Protein AF-A0A5A7ND64-F1 (afdb_monomer_lite)

Organism: NCBI:txid1236968

pLDDT: mean 71.86, std 17.51, range [33.69, 97.0]

Radius of gyration: 48.54 Å; chains: 1; bounding box: 117×78×154 Å

Sequence (291 aa):
MGHGEPPGAGAAKVDAETLALRAKPRPVTRINRRVLILLSGTGLLLIFGATIFALDPPRLFDRNETGRELIRTDNTPTPEGLEGLPRNYGDLPKPVELGPPLPGDLGGAILDKERELGVGPSSDLPFRPNPEDDAARAERIRQARLASQGRESGVFFQLSTRTKGATNTPATIGNAVPAPGPAERNPFDGLRTAEADQGLGLDLANDQNLQGRKLDFLKQGVEENIYNPHALQDPASLYQVMAGTIIPASLVTGVNSDLPGRVIAQVTENVYDTVSGRFLLIPQRARHRNL

Foldseek 3Di:
DDDDDDDDDDDDDDDPVVVPPDDDDDDDDDDDPVVVCVVVVVVVVVVVVVVVCVVCPPCPPPPVPPDPPPDDPPDDPDPPCVVVDDPDPVPDPPPDDDDDDDVVDCVVVVVVVCVVLVNDPDPPDPPDPPVVVVVVSVVSVVVVVVVVCVVVPDDDDDDDDDDDDDDDDDDDDDDDDDDYDDDDDPPVVVPVVVPPDDPDPDPVVPCVPVVVVVVVVVVVDDDPDPDDPDDDDDDPDQFDDDPPDDQAWAWPDDDDPVDDDDTWIFGQAFDGRPVPSPHGNDHGRDTPDDD

Secondary structure (DSSP, 8-state):
----PPPP-PPP---GGGG---PPPPP-----HHHHHHHHHHHHHHHHHHHHHHHS--GGG--TTS-------S-----TTSTTS-SSGGGSPSS--PPPPPTT--HHHHHHHHHHTT-PPPSS-TT---HHHHHHHHHHHHHHHHHHHHHHS---------------------------------TTTTSTTSTTS------TTT-TT-HHHHHHHHHS------S--PPPPPPSSSS---TT----EEESS---SSS-----EEE-S-EE-TTTS-SEEE-TT-B----

Structure (mmCIF, N/CA/C/O backbone):
data_AF-A0A5A7ND64-F1
#
_entry.id   AF-A0A5A7ND64-F1
#
loop_
_atom_site.group_PDB
_atom_site.id
_atom_site.type_symbol
_atom_site.label_atom_id
_atom_site.label_alt_id
_atom_site.label_comp_id
_atom_site.label_asym_id
_atom_site.label_entity_id
_atom_site.label_seq_id
_atom_site.pdbx_PDB_ins_code
_atom_site.Cartn_x
_atom_site.Cartn_y
_atom_site.Cartn_z
_atom_site.occupancy
_atom_site.B_iso_or_equiv
_atom_site.auth_seq_id
_atom_site.auth_comp_id
_atom_site.auth_asym_id
_atom_site.auth_atom_id
_atom_site.pdbx_PDB_model_num
ATOM 1 N N . MET A 1 1 ? -49.163 4.951 116.189 1.00 39.72 1 MET A N 1
ATOM 2 C CA . MET A 1 1 ? -49.345 3.589 115.637 1.00 39.72 1 MET A CA 1
ATOM 3 C C . MET A 1 1 ? -49.492 3.785 114.136 1.00 39.72 1 MET A C 1
ATOM 5 O O . MET A 1 1 ? -50.468 4.397 113.753 1.00 39.72 1 MET A O 1
ATOM 9 N N . GLY A 1 2 ? -48.531 3.550 113.251 1.00 49.66 2 GLY A N 1
ATOM 10 C CA . GLY A 1 2 ? -47.538 2.483 113.130 1.00 49.66 2 GLY A CA 1
ATOM 11 C C . GLY A 1 2 ? -47.707 1.913 111.710 1.00 49.66 2 GLY A C 1
ATOM 12 O O . GLY A 1 2 ? -48.846 1.760 111.284 1.00 49.66 2 GLY A O 1
ATOM 13 N N . HIS A 1 3 ? -46.596 1.591 111.034 1.00 41.94 3 HIS A N 1
ATOM 14 C CA . HIS A 1 3 ? -46.481 0.975 109.691 1.00 41.94 3 HIS A CA 1
ATOM 15 C C . HIS A 1 3 ? -46.569 1.949 108.498 1.00 41.94 3 HIS A C 1
ATOM 17 O O . HIS A 1 3 ? -47.405 2.837 108.476 1.00 41.94 3 HIS A O 1
ATOM 23 N N . GLY A 1 4 ? -45.742 1.851 107.460 1.00 41.19 4 GLY A N 1
ATOM 24 C CA . GLY A 1 4 ? -44.719 0.865 107.128 1.00 41.19 4 GLY A CA 1
ATOM 25 C C . GLY A 1 4 ? -44.148 1.193 105.744 1.00 41.19 4 GLY A C 1
ATOM 26 O O . GLY A 1 4 ? -44.851 1.694 104.872 1.00 41.19 4 GLY A O 1
ATOM 27 N N . GLU A 1 5 ? -42.856 0.950 105.594 1.00 58.53 5 GLU A N 1
ATOM 28 C CA . GLU A 1 5 ? -42.055 1.061 104.375 1.00 58.53 5 GLU A CA 1
ATOM 29 C C . GLU A 1 5 ? -42.612 0.181 103.235 1.00 58.53 5 GLU A C 1
ATOM 31 O O . GLU A 1 5 ? -42.973 -0.971 103.498 1.00 58.53 5 GLU A O 1
ATOM 36 N N . PRO A 1 6 ? -42.695 0.659 101.977 1.00 62.28 6 PRO A N 1
ATOM 37 C CA . PRO A 1 6 ? -43.020 -0.210 100.853 1.00 62.28 6 PRO A CA 1
ATOM 38 C C . PRO A 1 6 ? -41.773 -0.975 100.351 1.00 62.28 6 PRO A C 1
ATOM 40 O O . PRO A 1 6 ? -40.701 -0.382 100.212 1.00 62.28 6 PRO A O 1
ATOM 43 N N . PRO A 1 7 ? -41.900 -2.282 100.049 1.00 52.19 7 PRO A N 1
ATOM 44 C CA . PRO A 1 7 ? -40.803 -3.140 99.612 1.00 52.19 7 PRO A CA 1
ATOM 45 C C . PRO A 1 7 ? -40.428 -2.949 98.133 1.00 52.19 7 PRO A C 1
ATOM 47 O O . PRO A 1 7 ? -41.184 -2.408 97.328 1.00 52.19 7 PRO A O 1
ATOM 50 N N . GLY A 1 8 ? -39.224 -3.425 97.806 1.00 50.19 8 GLY A N 1
ATOM 51 C CA . GLY A 1 8 ? -38.507 -3.202 96.555 1.00 50.19 8 GLY A CA 1
ATOM 52 C C . GLY A 1 8 ? -39.261 -3.545 95.269 1.00 50.19 8 GLY A C 1
ATOM 53 O O . GLY A 1 8 ? -39.929 -4.571 95.144 1.00 50.19 8 GLY A O 1
ATOM 54 N N . ALA A 1 9 ? -39.069 -2.677 94.277 1.00 45.94 9 ALA A N 1
ATOM 55 C CA . ALA A 1 9 ? -39.491 -2.883 92.904 1.00 45.94 9 ALA A CA 1
ATOM 56 C C . ALA A 1 9 ? -38.702 -4.045 92.277 1.00 45.94 9 ALA A C 1
ATOM 58 O O . ALA A 1 9 ? -37.507 -3.937 91.999 1.00 45.94 9 ALA A O 1
ATOM 59 N N . GLY A 1 10 ? -39.389 -5.167 92.055 1.00 44.97 10 GLY A N 1
ATOM 60 C CA . GLY A 1 10 ? -38.916 -6.242 91.195 1.00 44.97 10 GLY A CA 1
ATOM 61 C C . GLY A 1 10 ? -38.771 -5.742 89.757 1.00 44.97 10 GLY A C 1
ATOM 62 O O . GLY A 1 10 ? -39.667 -5.096 89.217 1.00 44.97 10 GLY A O 1
ATOM 63 N N . ALA A 1 11 ? -37.623 -6.034 89.152 1.00 50.34 11 ALA A N 1
ATOM 64 C CA . ALA A 1 11 ? -37.323 -5.738 87.761 1.00 50.34 11 ALA A CA 1
ATOM 65 C C . ALA A 1 11 ? -38.404 -6.303 86.821 1.00 50.34 11 ALA A C 1
ATOM 67 O O . ALA A 1 11 ? -38.761 -7.481 86.896 1.00 50.34 11 ALA A O 1
ATOM 68 N N . ALA A 1 12 ? -38.898 -5.460 85.914 1.00 53.44 12 ALA A N 1
ATOM 69 C CA . ALA A 1 12 ? -39.780 -5.866 84.831 1.00 53.44 12 ALA A CA 1
ATOM 70 C C . ALA A 1 12 ? -39.070 -6.894 83.933 1.00 53.44 12 ALA A C 1
ATOM 72 O O . ALA A 1 12 ? -37.961 -6.668 83.446 1.00 53.44 12 ALA A O 1
ATOM 73 N N . LYS A 1 13 ? -39.719 -8.043 83.732 1.00 55.25 13 LYS A N 1
ATOM 74 C CA . LYS A 1 13 ? -39.267 -9.121 82.851 1.00 55.25 13 LYS A CA 1
ATOM 75 C C . LYS A 1 13 ? -39.475 -8.666 81.404 1.00 55.25 13 LYS A C 1
ATOM 77 O O . LYS A 1 13 ? -40.608 -8.473 80.986 1.00 55.25 13 LYS A O 1
ATOM 82 N N . VAL A 1 14 ? -38.383 -8.451 80.677 1.00 60.41 14 VAL A N 1
ATOM 83 C CA . VAL A 1 14 ? -38.406 -8.073 79.257 1.00 60.41 14 VAL A CA 1
ATOM 84 C C . VAL A 1 14 ? -38.644 -9.327 78.411 1.00 60.41 14 VAL A C 1
ATOM 86 O O . VAL A 1 14 ? -37.993 -10.352 78.629 1.00 60.41 14 VAL A O 1
ATOM 89 N N . ASP A 1 15 ? -39.590 -9.252 77.473 1.00 52.31 15 ASP A N 1
ATOM 90 C CA . ASP A 1 15 ? -40.014 -10.365 76.623 1.00 52.31 15 ASP A CA 1
ATOM 91 C C . ASP A 1 15 ? -38.896 -10.875 75.699 1.00 52.31 15 ASP A C 1
ATOM 93 O O . ASP A 1 15 ? -38.152 -10.112 75.069 1.00 52.31 15 ASP A O 1
ATOM 97 N N . ALA A 1 16 ? -38.815 -12.205 75.599 1.00 57.88 16 ALA A N 1
ATOM 98 C CA . ALA A 1 16 ? -37.750 -12.967 74.942 1.00 57.88 16 ALA A CA 1
ATOM 99 C C . ALA A 1 16 ? -37.611 -12.727 73.423 1.00 57.88 16 ALA A C 1
ATOM 101 O O . ALA A 1 16 ? -36.661 -13.213 72.810 1.00 57.88 16 ALA A O 1
ATOM 102 N N . GLU A 1 17 ? -38.511 -11.959 72.807 1.00 57.84 17 GLU A N 1
ATOM 103 C CA . GLU A 1 17 ? -38.458 -11.631 71.378 1.00 57.84 17 GLU A CA 1
ATOM 104 C C . GLU A 1 17 ? -37.461 -10.506 71.053 1.00 57.84 17 GLU A C 1
ATOM 106 O O . GLU A 1 17 ? -36.979 -10.413 69.925 1.00 57.84 17 GLU A O 1
ATOM 111 N N . THR A 1 18 ? -37.052 -9.713 72.051 1.00 57.66 18 THR A N 1
ATOM 112 C CA . THR A 1 18 ? -36.004 -8.680 71.893 1.00 57.66 18 THR A CA 1
ATOM 113 C C . THR A 1 18 ? -34.573 -9.238 71.964 1.00 57.66 18 THR A C 1
ATOM 115 O O . THR A 1 18 ? -33.621 -8.548 71.606 1.00 57.66 18 THR A O 1
ATOM 118 N N . LEU A 1 19 ? -34.410 -10.510 72.357 1.00 52.09 19 LEU A N 1
ATOM 119 C CA . LEU A 1 19 ? -33.121 -11.212 72.486 1.00 52.09 19 LEU A CA 1
ATOM 120 C C . LEU A 1 19 ? -32.836 -12.195 71.332 1.00 52.09 19 LEU A C 1
ATOM 122 O O . LEU A 1 19 ? -31.842 -12.925 71.359 1.00 52.09 19 LEU A O 1
ATOM 126 N N . ALA A 1 20 ? -33.671 -12.218 70.290 1.00 54.72 20 ALA A N 1
ATOM 127 C CA . ALA A 1 20 ? -33.497 -13.094 69.134 1.00 54.72 20 ALA A CA 1
ATOM 128 C C . ALA A 1 20 ? -32.447 -12.558 68.134 1.00 54.72 20 ALA A C 1
ATOM 130 O O . ALA A 1 20 ? -32.754 -12.201 66.999 1.00 54.72 20 ALA A O 1
ATOM 131 N N . LEU A 1 21 ? -31.167 -12.574 68.517 1.00 54.12 21 LEU A N 1
ATOM 132 C CA . LEU A 1 21 ? -30.033 -12.502 67.584 1.00 54.12 21 LEU A CA 1
ATOM 133 C C . LEU A 1 21 ? -29.876 -13.850 66.852 1.00 54.12 21 LEU A C 1
ATOM 135 O O . LEU A 1 21 ? -28.952 -14.622 67.104 1.00 54.12 21 LEU A O 1
ATOM 139 N N . ARG A 1 22 ? -30.794 -14.167 65.932 1.00 60.47 22 ARG A N 1
ATOM 140 C CA . ARG A 1 22 ? -30.625 -15.279 64.980 1.00 60.47 22 ARG A CA 1
ATOM 141 C C . ARG A 1 22 ? -30.770 -14.769 63.552 1.00 60.47 22 ARG A C 1
ATOM 143 O O . ARG A 1 22 ? -31.871 -14.563 63.054 1.00 60.47 22 ARG A O 1
ATOM 150 N N . ALA A 1 23 ? -29.635 -14.610 62.873 1.00 62.34 23 ALA A N 1
ATOM 151 C CA . ALA A 1 23 ? -29.602 -14.414 61.431 1.00 62.34 23 ALA A CA 1
ATOM 152 C C . ALA A 1 23 ? -30.174 -15.660 60.733 1.00 62.34 23 ALA A C 1
ATOM 154 O O . ALA A 1 23 ? -29.697 -16.778 60.937 1.00 62.34 23 ALA A O 1
ATOM 155 N N . LYS A 1 24 ? -31.218 -15.473 59.919 1.00 60.69 24 LYS A N 1
ATOM 156 C CA . LYS A 1 24 ? -31.852 -16.548 59.147 1.00 60.69 24 LYS A CA 1
ATOM 157 C C . LYS A 1 24 ? -30.844 -17.073 58.105 1.00 60.69 24 LYS A C 1
ATOM 159 O O . LYS A 1 24 ? -30.363 -16.275 57.299 1.00 60.69 24 LYS A O 1
ATOM 164 N N . PRO A 1 25 ? -30.481 -18.370 58.105 1.00 70.38 25 PRO A N 1
ATOM 165 C CA . PRO A 1 25 ? -29.482 -18.902 57.181 1.00 70.38 25 PRO A CA 1
ATOM 166 C C . PRO A 1 25 ? -29.951 -18.754 55.727 1.00 70.38 25 PRO A C 1
ATOM 168 O O . PRO A 1 25 ? -31.116 -19.011 55.412 1.00 70.38 25 PRO A O 1
ATOM 171 N N . ARG A 1 26 ? -29.044 -18.322 54.838 1.00 67.19 26 ARG A N 1
ATOM 172 C CA . ARG A 1 26 ? -29.330 -18.173 53.402 1.00 67.19 26 ARG A CA 1
ATOM 173 C C . ARG A 1 26 ? -29.695 -19.543 52.816 1.00 67.19 26 ARG A C 1
ATOM 175 O O . ARG A 1 26 ? -28.928 -20.489 53.008 1.00 67.19 26 ARG A O 1
ATOM 182 N N . PRO A 1 27 ? -30.834 -19.683 52.116 1.00 65.69 27 PRO A N 1
ATOM 183 C CA . PRO A 1 27 ? -31.226 -20.966 51.552 1.00 65.69 27 PRO A CA 1
ATOM 184 C C . PRO A 1 27 ? -30.214 -21.392 50.483 1.00 65.69 27 PRO A C 1
ATOM 186 O O . PRO A 1 27 ? -29.958 -20.666 49.525 1.00 65.69 27 PRO A O 1
ATOM 189 N N . VAL A 1 28 ? -29.628 -22.577 50.659 1.00 65.06 28 VAL A N 1
ATOM 190 C CA . VAL A 1 28 ? -28.696 -23.172 49.697 1.00 65.06 28 VAL A CA 1
ATOM 191 C C . VAL A 1 28 ? -29.514 -23.867 48.614 1.00 65.06 28 VAL A C 1
ATOM 193 O O . VAL A 1 28 ? -30.077 -24.942 48.835 1.00 65.06 28 VAL A O 1
ATOM 196 N N . THR A 1 29 ? -29.604 -23.255 47.438 1.00 72.62 29 THR A N 1
ATOM 197 C CA . THR A 1 29 ? -30.265 -23.848 46.276 1.00 72.62 29 THR A CA 1
ATOM 198 C C . THR A 1 29 ? -29.362 -24.915 45.662 1.00 72.62 29 THR A C 1
ATOM 200 O O . THR A 1 29 ? -28.287 -24.645 45.130 1.00 72.62 29 THR A O 1
ATOM 203 N N . ARG A 1 30 ? -29.783 -26.179 45.755 1.00 77.94 30 ARG A N 1
ATOM 204 C CA . ARG A 1 30 ? -29.092 -27.295 45.102 1.00 77.94 30 ARG A CA 1
ATOM 205 C C . ARG A 1 30 ? -29.507 -27.334 43.635 1.00 77.94 30 ARG A C 1
ATOM 207 O O . ARG A 1 30 ? -30.609 -27.768 43.314 1.00 77.94 30 ARG A O 1
ATOM 214 N N . ILE A 1 31 ? -28.634 -26.869 42.746 1.00 80.56 31 ILE A N 1
ATOM 215 C CA . ILE A 1 31 ? -28.871 -26.931 41.300 1.00 80.56 31 ILE A CA 1
ATOM 216 C C . ILE A 1 31 ? -28.693 -28.378 40.831 1.00 80.56 31 ILE A C 1
ATOM 218 O O . ILE A 1 31 ? -27.697 -29.038 41.136 1.00 80.56 31 ILE A O 1
ATOM 222 N N . ASN A 1 32 ? -29.670 -28.884 40.080 1.00 84.94 32 ASN A N 1
ATOM 223 C CA . ASN A 1 32 ? -29.592 -30.209 39.482 1.00 84.94 32 ASN A CA 1
ATOM 224 C C . ASN A 1 32 ? -28.519 -30.206 38.382 1.00 84.94 32 ASN A C 1
ATOM 226 O O . ASN A 1 32 ? -28.628 -29.460 37.410 1.00 84.94 32 ASN A O 1
ATOM 230 N N . ARG A 1 33 ? -27.503 -31.070 38.507 1.00 86.50 33 ARG A N 1
ATOM 231 C CA . ARG A 1 33 ? -26.415 -31.196 37.518 1.00 86.50 33 ARG A CA 1
ATOM 232 C C . ARG A 1 33 ? -26.943 -31.433 36.104 1.00 86.50 33 ARG A C 1
ATOM 234 O O . ARG A 1 33 ? -26.360 -30.933 35.152 1.00 86.50 33 ARG A O 1
ATOM 241 N N . ARG A 1 34 ? -28.082 -32.120 35.967 1.00 90.56 34 ARG A N 1
ATOM 242 C CA . ARG A 1 34 ? -28.734 -32.339 34.669 1.00 90.56 34 ARG A CA 1
ATOM 243 C C . ARG A 1 34 ? -29.214 -31.035 34.037 1.00 90.56 34 ARG A C 1
ATOM 245 O O . ARG A 1 34 ? -29.042 -30.869 32.843 1.00 90.56 34 ARG A O 1
ATOM 252 N N . VAL A 1 35 ? -29.750 -30.103 34.828 1.00 93.12 35 VAL A N 1
ATOM 253 C CA . VAL A 1 35 ? -30.210 -28.788 34.342 1.00 93.12 35 VAL A CA 1
ATOM 254 C C . VAL A 1 35 ? -29.027 -27.935 33.890 1.00 93.12 35 VAL A C 1
ATOM 256 O O . VAL A 1 35 ? -29.108 -27.293 32.850 1.00 93.12 35 VAL A O 1
ATOM 259 N N . LEU A 1 36 ? -27.910 -27.978 34.623 1.00 92.00 36 LEU A N 1
ATOM 260 C CA . LEU A 1 36 ? -26.689 -27.264 34.245 1.00 92.00 36 LEU A CA 1
ATOM 261 C C . LEU A 1 36 ? -26.096 -27.809 32.937 1.00 92.00 36 LEU A C 1
ATOM 263 O O . LEU A 1 36 ? -25.738 -27.031 32.057 1.00 92.00 36 LEU A O 1
ATOM 267 N N . ILE A 1 37 ? -26.050 -29.137 32.788 1.00 94.19 37 ILE A N 1
ATOM 268 C CA . ILE A 1 37 ? -25.587 -29.790 31.555 1.00 94.19 37 ILE A CA 1
ATOM 269 C C . ILE A 1 37 ? -26.512 -29.449 30.383 1.00 94.19 37 ILE A C 1
ATOM 271 O O . ILE A 1 37 ? -26.019 -29.132 29.306 1.00 94.19 37 ILE A O 1
ATOM 275 N N . LEU A 1 38 ? -27.834 -29.466 30.592 1.00 95.56 38 LEU A N 1
ATOM 276 C CA . LEU A 1 38 ? -28.800 -29.144 29.542 1.00 95.56 38 LEU A CA 1
ATOM 277 C C . LEU A 1 38 ? -28.624 -27.692 29.086 1.00 95.56 38 LEU A C 1
ATOM 279 O O . LEU A 1 38 ? -28.395 -27.473 27.907 1.00 95.56 38 LEU A O 1
ATOM 283 N N . LEU A 1 39 ? -28.607 -26.726 30.012 1.00 94.88 39 LEU A N 1
ATOM 284 C CA . LEU A 1 39 ? -28.436 -25.302 29.699 1.00 94.88 39 LEU A CA 1
ATOM 285 C C . LEU A 1 39 ? -27.112 -25.019 28.969 1.00 94.88 39 LEU A C 1
ATOM 287 O O . LEU A 1 39 ? -27.090 -24.294 27.975 1.00 94.88 39 LEU A O 1
ATOM 291 N N . SER A 1 40 ? -26.013 -25.609 29.449 1.00 93.38 40 SER A N 1
ATOM 292 C CA . SER A 1 40 ? -24.702 -25.461 28.814 1.00 93.38 40 SER A CA 1
ATOM 293 C C . SER A 1 40 ? -24.667 -26.102 27.427 1.00 93.38 40 SER A C 1
ATOM 295 O O . SER A 1 40 ? -24.076 -25.527 26.515 1.00 93.38 40 SER A O 1
ATOM 297 N N . GLY A 1 41 ? -25.300 -27.265 27.255 1.00 96.88 41 GLY A N 1
ATOM 298 C CA . GLY A 1 41 ? -25.403 -27.949 25.970 1.00 96.88 41 GLY A CA 1
ATOM 299 C C . GLY A 1 41 ? -26.187 -27.130 24.947 1.00 96.88 41 GLY A C 1
ATOM 300 O O . GLY A 1 41 ? -25.713 -26.947 23.827 1.00 96.88 41 GLY A O 1
ATOM 301 N N . THR A 1 42 ? -27.337 -26.566 25.333 1.00 96.69 42 THR A N 1
ATOM 302 C CA . THR A 1 42 ? -28.125 -25.707 24.435 1.00 96.69 42 THR A CA 1
ATOM 303 C C . THR A 1 42 ? -27.371 -24.432 24.068 1.00 96.69 42 THR A C 1
ATOM 305 O O . THR A 1 42 ? -27.399 -24.022 22.911 1.00 96.69 42 THR A O 1
ATOM 308 N N . GLY A 1 43 ? -26.661 -23.826 25.027 1.00 97.00 43 GLY A N 1
ATOM 309 C CA . GLY A 1 43 ? -25.834 -22.645 24.773 1.00 97.00 43 GLY A CA 1
ATOM 310 C C . GLY A 1 43 ? -24.727 -22.913 23.751 1.00 97.00 43 GLY A C 1
ATOM 311 O O . GLY A 1 43 ? -24.565 -22.141 22.808 1.00 97.00 43 GLY A O 1
ATOM 312 N N . LEU A 1 44 ? -24.017 -24.038 23.884 1.00 96.69 44 LEU A N 1
ATOM 313 C CA . LEU A 1 44 ? -22.986 -24.437 22.920 1.00 96.69 44 LEU A CA 1
ATOM 314 C C . LEU A 1 44 ? -23.573 -24.723 21.533 1.00 96.69 44 LEU A C 1
ATOM 316 O O . LEU A 1 44 ? -22.993 -24.303 20.536 1.00 96.69 44 LEU A O 1
ATOM 320 N N . LEU A 1 45 ? -24.735 -25.376 21.460 1.00 96.31 45 LEU A N 1
ATOM 321 C CA . LEU A 1 45 ? -25.421 -25.648 20.192 1.00 96.31 45 LEU A CA 1
ATOM 322 C C . LEU A 1 45 ? -25.842 -24.367 19.464 1.00 96.31 45 LEU A C 1
ATOM 324 O O . LEU A 1 45 ? -25.690 -24.285 18.247 1.00 96.31 45 LEU A O 1
ATOM 328 N N . LEU A 1 46 ? -26.326 -23.356 20.191 1.00 96.62 46 LEU A N 1
ATOM 329 C CA . LEU A 1 46 ? -26.687 -22.062 19.605 1.00 96.62 46 LEU A CA 1
ATOM 330 C C . LEU A 1 46 ? -25.467 -21.319 19.060 1.00 96.62 46 LEU A C 1
ATOM 332 O O . LEU A 1 46 ? -25.519 -20.809 17.943 1.00 96.62 46 LEU A O 1
ATOM 336 N N . ILE A 1 47 ? -24.370 -21.283 19.820 1.00 95.56 47 ILE A N 1
ATOM 337 C CA . ILE A 1 47 ? -23.123 -20.646 19.373 1.00 95.56 47 ILE A CA 1
ATOM 338 C C . ILE A 1 47 ? -22.583 -21.371 18.137 1.00 95.56 47 ILE A C 1
ATOM 340 O O . ILE A 1 47 ? -22.240 -20.723 17.153 1.00 95.56 47 ILE A O 1
ATOM 344 N N . PHE A 1 48 ? -22.575 -22.705 18.156 1.00 94.25 48 PHE A N 1
ATOM 345 C CA . PHE A 1 48 ? -22.112 -23.513 17.032 1.00 94.25 48 PHE A CA 1
ATOM 346 C C . PHE A 1 48 ? -22.968 -23.302 15.773 1.00 94.25 48 PHE A C 1
ATOM 348 O O . PHE A 1 48 ? -22.439 -23.077 14.682 1.00 94.25 48 PHE A O 1
ATOM 355 N N . GLY A 1 49 ? -24.295 -23.287 15.925 1.00 92.19 49 GLY A N 1
ATOM 356 C CA . GLY A 1 49 ? -25.219 -22.970 14.836 1.00 92.19 49 GLY A CA 1
ATOM 357 C C . GLY A 1 49 ? -24.993 -21.567 14.268 1.00 92.19 49 GLY A C 1
ATOM 358 O O . GLY A 1 49 ? -24.931 -21.404 13.051 1.00 92.19 49 GLY A O 1
ATOM 359 N N . ALA A 1 50 ? -24.787 -20.568 15.131 1.00 91.88 50 ALA A N 1
ATOM 360 C CA . ALA A 1 50 ? -24.482 -19.202 14.710 1.00 91.88 50 ALA A CA 1
ATOM 361 C C . ALA A 1 50 ? -23.140 -19.107 13.967 1.00 91.88 50 ALA A C 1
ATOM 363 O O . ALA A 1 50 ? -23.051 -18.391 12.973 1.00 91.88 50 ALA A O 1
ATOM 364 N N . THR A 1 51 ? -22.114 -19.852 14.393 1.00 92.19 51 THR A N 1
ATOM 365 C CA . THR A 1 51 ? -20.822 -19.883 13.689 1.00 92.19 51 THR A CA 1
ATOM 366 C C . THR A 1 51 ? -20.916 -20.529 12.311 1.00 92.19 51 THR A C 1
ATOM 368 O O . THR A 1 51 ? -20.319 -20.006 11.377 1.00 92.19 51 THR A O 1
ATOM 371 N N . ILE A 1 52 ? -21.696 -21.606 12.150 1.00 87.06 52 ILE A N 1
ATOM 372 C CA . ILE A 1 52 ? -21.941 -22.208 10.828 1.00 87.06 52 ILE A CA 1
ATOM 373 C C . ILE A 1 52 ? -22.704 -21.222 9.936 1.00 87.06 52 ILE A C 1
ATOM 375 O O . ILE A 1 52 ? -22.314 -20.999 8.794 1.00 87.06 52 ILE A O 1
ATOM 379 N N . PHE A 1 53 ? -23.745 -20.583 10.474 1.00 86.50 53 PHE A N 1
ATOM 380 C CA . PHE A 1 53 ? -24.540 -19.596 9.742 1.00 86.50 53 PHE A CA 1
ATOM 381 C C . PHE A 1 53 ? -23.728 -18.355 9.334 1.00 86.50 53 PHE A C 1
ATOM 383 O O . PHE A 1 53 ? -23.999 -17.757 8.299 1.00 86.50 53 PHE A O 1
ATOM 390 N N . ALA A 1 54 ? -22.725 -17.964 10.125 1.00 83.12 54 ALA A N 1
ATOM 391 C CA . ALA A 1 54 ? -21.836 -16.851 9.801 1.00 83.12 54 ALA A CA 1
ATOM 392 C C . ALA A 1 54 ? -20.772 -17.206 8.747 1.00 83.12 54 ALA A C 1
ATOM 394 O O . ALA A 1 54 ? -20.302 -16.309 8.050 1.00 83.12 54 ALA A O 1
ATOM 395 N N . LEU A 1 55 ? -20.374 -18.480 8.644 1.00 85.62 55 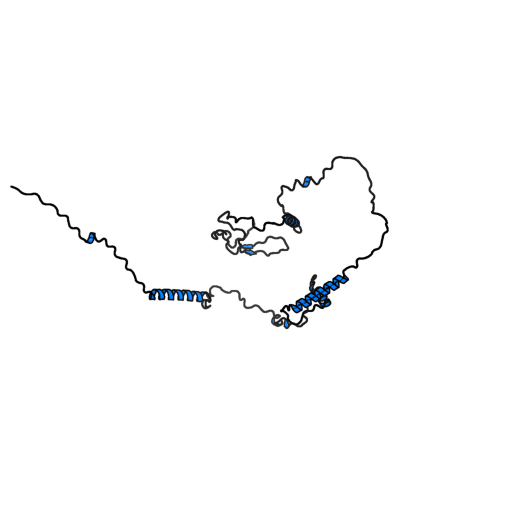LEU A N 1
ATOM 396 C CA . LEU A 1 55 ? -19.340 -18.928 7.704 1.00 85.62 55 LEU A CA 1
ATOM 397 C C . LEU A 1 55 ? -19.874 -19.128 6.282 1.00 85.62 55 LEU A C 1
ATOM 399 O O . LEU A 1 55 ? -19.147 -18.883 5.325 1.00 85.62 55 LEU A O 1
ATOM 403 N N . ASP A 1 56 ? -21.128 -19.559 6.154 1.00 75.38 56 ASP A N 1
ATOM 404 C CA . ASP A 1 56 ? -21.810 -19.721 4.867 1.00 75.38 56 ASP A CA 1
ATOM 405 C C . ASP A 1 56 ? -23.246 -19.181 4.973 1.00 75.38 56 ASP A C 1
ATOM 407 O O . ASP A 1 56 ? -24.206 -19.953 5.091 1.00 75.38 56 ASP A O 1
ATOM 411 N N . PRO A 1 57 ? -23.418 -17.845 5.042 1.00 74.00 57 PRO A N 1
ATOM 412 C CA . PRO A 1 57 ? -24.739 -17.256 5.159 1.00 74.00 57 PRO A CA 1
ATOM 413 C C . PRO A 1 57 ? -25.549 -17.587 3.896 1.00 74.00 57 PRO A C 1
ATOM 415 O O . PRO A 1 57 ? -25.147 -17.213 2.789 1.00 74.00 57 PRO A O 1
ATOM 418 N N . PRO A 1 58 ? -26.706 -18.267 4.019 1.00 66.19 58 PRO A N 1
ATOM 419 C CA . PRO A 1 58 ? -27.550 -18.544 2.872 1.00 66.19 58 PRO A CA 1
ATOM 420 C C . PRO A 1 58 ? -27.991 -17.213 2.261 1.00 66.19 58 PRO A C 1
ATOM 422 O O . PRO A 1 58 ? -28.531 -16.348 2.954 1.00 66.19 58 PRO A O 1
ATOM 425 N N . ARG A 1 59 ? -27.814 -17.078 0.942 1.00 63.44 59 ARG A N 1
ATOM 426 C CA . ARG A 1 59 ? -28.165 -15.899 0.116 1.00 63.44 59 ARG A CA 1
ATOM 427 C C . ARG A 1 59 ? -29.659 -15.519 0.137 1.00 63.44 59 ARG A C 1
ATOM 429 O O . ARG A 1 59 ? -30.114 -14.689 -0.631 1.00 63.44 59 ARG A O 1
ATOM 436 N N . LEU A 1 60 ? -30.449 -16.122 1.023 1.00 59.00 60 LEU A N 1
ATOM 437 C CA . LEU A 1 60 ? -31.869 -15.840 1.226 1.00 59.00 60 LEU A CA 1
ATOM 438 C C . LEU A 1 60 ? -32.113 -14.487 1.914 1.00 59.00 60 LEU A C 1
ATOM 440 O O . LEU A 1 60 ? -33.226 -13.976 1.860 1.00 59.00 60 LEU A O 1
ATOM 444 N N . PHE A 1 61 ? -31.083 -13.895 2.528 1.00 56.50 61 PHE A N 1
ATOM 445 C CA . PHE A 1 61 ? -31.100 -12.517 3.030 1.00 56.50 61 PHE A CA 1
ATOM 446 C C . PHE A 1 61 ? -30.274 -11.582 2.140 1.00 56.50 61 PHE A C 1
ATOM 448 O O . PHE A 1 61 ? -29.548 -10.723 2.641 1.00 56.50 61 PHE A O 1
ATOM 455 N N . ASP A 1 62 ? -30.404 -11.735 0.821 1.00 53.91 62 ASP A N 1
ATOM 456 C CA . ASP A 1 62 ? -30.090 -10.671 -0.128 1.00 53.91 62 ASP A CA 1
ATOM 457 C C . ASP A 1 62 ? -30.984 -9.467 0.200 1.00 53.91 62 ASP A C 1
ATOM 459 O O . ASP A 1 62 ? -32.112 -9.313 -0.270 1.00 53.91 62 ASP A O 1
ATOM 463 N N . ARG A 1 63 ? -30.477 -8.591 1.067 1.00 51.84 63 ARG A N 1
ATOM 464 C CA . ARG A 1 63 ? -31.020 -7.259 1.332 1.00 51.84 63 ARG A CA 1
ATOM 465 C C . ARG A 1 63 ? -30.662 -6.359 0.146 1.00 51.84 63 ARG A C 1
ATOM 467 O O . ARG A 1 63 ? -30.048 -5.310 0.308 1.00 51.84 63 ARG A O 1
ATOM 474 N N . ASN A 1 64 ? -31.051 -6.793 -1.049 1.00 50.25 64 ASN A N 1
ATOM 475 C CA . ASN A 1 64 ? -30.680 -6.207 -2.334 1.00 50.25 64 ASN A CA 1
ATOM 476 C C . ASN A 1 64 ? -31.794 -5.287 -2.859 1.00 50.25 64 ASN A C 1
ATOM 478 O O . ASN A 1 64 ? -32.023 -5.194 -4.058 1.00 50.25 64 ASN A O 1
ATOM 482 N N . GLU A 1 65 ? -32.487 -4.574 -1.963 1.00 53.69 65 GLU A N 1
ATOM 483 C CA . GLU A 1 65 ? -33.487 -3.557 -2.332 1.00 53.69 65 GLU A CA 1
ATOM 484 C C . GLU A 1 65 ? -33.081 -2.116 -1.967 1.00 53.69 65 GLU A C 1
ATOM 486 O O . GLU A 1 65 ? -33.861 -1.184 -2.151 1.00 53.69 65 GLU A O 1
ATOM 491 N N . THR A 1 66 ? -31.847 -1.869 -1.511 1.00 50.75 66 THR A N 1
ATOM 492 C CA . THR A 1 66 ? -31.370 -0.497 -1.222 1.00 50.75 66 THR A CA 1
ATOM 493 C C . THR A 1 66 ? -30.101 -0.121 -1.978 1.00 50.75 66 THR A C 1
ATOM 495 O O . THR A 1 66 ? -29.192 0.491 -1.422 1.00 50.75 66 THR A O 1
ATOM 498 N N . GLY A 1 67 ? -30.043 -0.454 -3.263 1.00 54.16 67 GLY A N 1
ATOM 499 C CA . GLY A 1 67 ? -28.974 -0.007 -4.148 1.00 54.16 67 GLY A CA 1
ATOM 500 C C . GLY A 1 67 ? -29.354 -0.260 -5.592 1.00 54.16 67 GLY A C 1
ATOM 501 O O . GLY A 1 67 ? -29.140 -1.344 -6.108 1.00 54.16 67 GLY A O 1
ATOM 502 N N . ARG A 1 68 ? -29.962 0.735 -6.239 1.00 48.03 68 ARG A N 1
ATOM 503 C CA . ARG A 1 68 ? -30.224 0.705 -7.677 1.00 48.03 68 ARG A CA 1
ATOM 504 C C . ARG A 1 68 ? -28.894 0.493 -8.406 1.00 48.03 68 ARG A C 1
ATOM 506 O O . ARG A 1 68 ? -28.095 1.426 -8.479 1.00 48.03 68 ARG A O 1
ATOM 513 N N . GLU A 1 69 ? -28.674 -0.693 -8.961 1.00 52.84 69 GLU A N 1
ATOM 514 C CA . GLU A 1 69 ? -27.653 -0.923 -9.982 1.00 52.84 69 GLU A CA 1
ATOM 515 C C . GLU A 1 69 ? -28.074 -0.160 -11.245 1.00 52.84 69 GLU A C 1
ATOM 517 O O . GLU A 1 69 ? -28.743 -0.661 -12.143 1.00 52.84 69 GLU A O 1
ATOM 522 N N . LEU A 1 70 ? -27.739 1.132 -11.267 1.00 62.38 70 LEU A N 1
ATOM 523 C CA . LEU A 1 70 ? -27.976 2.055 -12.381 1.00 62.38 70 LEU A CA 1
ATOM 524 C C . LEU A 1 70 ? -26.987 1.841 -13.535 1.00 62.38 70 LEU A C 1
ATOM 526 O O . LEU A 1 70 ? -27.000 2.603 -14.499 1.00 62.38 70 LEU A O 1
ATOM 530 N N . ILE A 1 71 ? -26.131 0.823 -13.451 1.00 52.88 71 ILE A N 1
ATOM 531 C CA . ILE A 1 71 ? -25.168 0.487 -14.492 1.00 52.88 71 ILE A CA 1
ATOM 532 C C . ILE A 1 71 ? -25.344 -0.990 -14.826 1.00 52.88 71 ILE A C 1
ATOM 534 O O . ILE A 1 71 ? -24.916 -1.879 -14.098 1.00 52.88 71 ILE A O 1
ATOM 538 N N . ARG A 1 72 ? -26.005 -1.226 -15.960 1.00 53.28 72 ARG A N 1
ATOM 539 C CA . ARG A 1 72 ? -26.061 -2.522 -16.632 1.00 53.28 72 ARG A CA 1
ATOM 540 C C . ARG A 1 72 ? -24.657 -2.832 -17.156 1.00 53.28 72 ARG A C 1
ATOM 542 O O . ARG A 1 72 ? -24.258 -2.270 -18.172 1.00 53.28 72 ARG A O 1
ATOM 549 N N . THR A 1 73 ? -23.925 -3.700 -16.464 1.00 63.94 73 THR A N 1
ATOM 550 C CA . THR A 1 73 ? -22.568 -4.132 -16.865 1.00 63.94 73 THR A CA 1
ATOM 551 C C . THR A 1 73 ? -22.598 -5.365 -17.785 1.00 63.94 73 THR A C 1
ATOM 553 O O . THR A 1 73 ? -21.582 -5.738 -18.358 1.00 63.94 73 THR A O 1
ATOM 556 N N . ASP A 1 74 ? -23.775 -5.956 -18.020 1.00 61.62 74 ASP A N 1
ATOM 557 C CA . ASP A 1 74 ? -23.909 -7.246 -18.720 1.00 61.62 74 ASP A CA 1
ATOM 558 C C . ASP A 1 74 ? -24.002 -7.154 -20.251 1.00 61.62 74 ASP A C 1
ATOM 560 O O . ASP A 1 74 ? -24.351 -8.131 -20.908 1.00 61.62 74 ASP A O 1
ATOM 564 N N . ASN A 1 75 ? -23.720 -5.994 -20.849 1.00 60.41 75 ASN A N 1
ATOM 565 C CA . ASN A 1 75 ? -23.756 -5.848 -22.304 1.00 60.41 75 ASN A CA 1
ATOM 566 C C . ASN A 1 75 ? -22.436 -5.292 -22.832 1.00 60.41 75 ASN A C 1
ATOM 568 O O . ASN A 1 75 ? -22.367 -4.163 -23.316 1.00 60.41 75 ASN A O 1
ATOM 572 N N . THR A 1 76 ? -21.380 -6.092 -22.716 1.00 63.28 76 THR A N 1
ATOM 573 C CA . THR A 1 76 ? -20.135 -5.845 -23.444 1.00 63.28 76 THR A CA 1
ATOM 574 C C . THR A 1 76 ? -20.295 -6.461 -24.835 1.00 63.28 76 THR A C 1
ATOM 576 O O . THR A 1 76 ? -20.329 -7.689 -24.924 1.00 63.28 76 THR A O 1
ATOM 579 N N . PRO A 1 77 ? -20.426 -5.674 -25.921 1.00 64.88 77 PRO A N 1
ATOM 580 C CA . PRO A 1 77 ? -20.365 -6.226 -27.268 1.00 64.88 77 PRO A CA 1
ATOM 581 C C . PRO A 1 77 ? -18.992 -6.877 -27.434 1.00 64.88 77 PRO A C 1
ATOM 583 O O . PRO A 1 77 ? -17.965 -6.196 -27.438 1.00 64.88 77 PRO A O 1
ATOM 586 N N . THR A 1 78 ? -18.961 -8.205 -27.493 1.00 63.09 78 THR A N 1
ATOM 587 C CA . THR A 1 78 ? -17.742 -8.941 -27.810 1.00 63.09 78 THR A CA 1
ATOM 588 C C . THR A 1 78 ? -17.324 -8.559 -29.231 1.00 63.09 78 THR A C 1
ATOM 590 O O . THR A 1 78 ? -18.140 -8.699 -30.143 1.00 63.09 78 THR A O 1
ATOM 593 N N . PRO A 1 79 ? -16.099 -8.046 -29.440 1.00 64.31 79 PRO A N 1
ATOM 594 C CA . PRO A 1 79 ? -15.600 -7.711 -30.769 1.00 64.31 79 PRO A CA 1
ATOM 595 C C . PRO A 1 79 ? -15.718 -8.913 -31.711 1.00 64.31 79 PRO A C 1
ATOM 597 O O . PRO A 1 79 ? -15.301 -10.012 -31.347 1.00 64.31 79 PRO A O 1
ATOM 600 N N . GLU A 1 80 ? -16.219 -8.700 -32.928 1.00 71.19 80 GLU A N 1
ATOM 601 C CA . GLU A 1 80 ? -16.453 -9.737 -33.955 1.00 71.19 80 GLU A CA 1
ATOM 602 C C . GLU A 1 80 ? -15.193 -10.572 -34.273 1.00 71.19 80 GLU A C 1
ATOM 604 O O . GLU A 1 80 ? -15.281 -11.704 -34.739 1.00 71.19 80 GLU A O 1
ATOM 609 N N . GLY A 1 81 ? -14.001 -10.050 -33.961 1.00 70.38 81 GLY A N 1
ATOM 610 C CA . GLY A 1 81 ? -12.728 -10.748 -34.136 1.00 70.38 81 GLY A CA 1
ATOM 611 C C . GLY A 1 81 ? -12.423 -11.843 -33.105 1.00 70.38 81 GLY A C 1
ATOM 612 O O . GLY A 1 81 ? -11.586 -12.692 -33.389 1.00 70.38 81 GLY A O 1
ATOM 613 N N . LEU A 1 82 ? -13.073 -11.869 -31.934 1.00 67.25 82 LEU A N 1
ATOM 614 C CA . LEU A 1 82 ? -12.781 -12.865 -30.886 1.00 67.25 82 LEU A CA 1
ATOM 615 C C . LEU A 1 82 ? -13.294 -14.270 -31.221 1.00 67.25 82 LEU A C 1
ATOM 617 O O . LEU A 1 82 ? -12.696 -15.249 -30.780 1.00 67.25 82 LEU A O 1
ATOM 621 N N . GLU A 1 83 ? -14.361 -14.386 -32.013 1.00 73.56 83 GLU A N 1
ATOM 622 C CA . GLU A 1 83 ? -14.889 -15.688 -32.447 1.00 73.56 83 GLU A CA 1
ATOM 623 C C . GLU A 1 83 ? -13.993 -16.367 -33.493 1.00 73.56 83 GLU A C 1
ATOM 625 O O . GLU A 1 83 ? -13.983 -17.593 -33.597 1.00 73.56 83 GLU A O 1
ATOM 630 N N . GLY A 1 84 ? -13.219 -15.577 -34.245 1.00 75.75 84 GLY A N 1
ATOM 631 C CA . GLY A 1 84 ? -12.294 -16.066 -35.267 1.00 75.75 84 GLY A CA 1
ATOM 632 C C . GLY A 1 84 ? -10.919 -16.474 -34.735 1.00 75.75 84 GLY A C 1
ATOM 633 O O . GLY A 1 84 ? -10.111 -17.002 -35.500 1.00 75.75 84 GLY A O 1
ATOM 634 N N . LEU A 1 85 ? -10.626 -16.229 -33.452 1.00 81.56 85 LEU A N 1
ATOM 635 C CA . LEU A 1 85 ? -9.340 -16.594 -32.869 1.00 81.56 85 LEU A CA 1
ATOM 636 C C . LEU A 1 85 ? -9.322 -18.072 -32.441 1.00 81.56 85 LEU A C 1
ATOM 638 O O . LEU A 1 85 ? -10.299 -18.579 -31.881 1.00 81.56 85 LEU A O 1
ATOM 642 N N . PRO A 1 86 ? -8.198 -18.778 -32.655 1.00 81.88 86 PRO A N 1
ATOM 643 C CA . PRO A 1 86 ? -8.025 -20.122 -32.134 1.00 81.88 86 PRO A CA 1
ATOM 644 C C . PRO A 1 86 ? -8.155 -20.128 -30.609 1.00 81.88 86 PRO A C 1
ATOM 646 O O . PRO A 1 86 ? -7.580 -19.292 -29.912 1.00 81.88 86 PRO A O 1
ATOM 649 N N . ARG A 1 87 ? -8.898 -21.107 -30.083 1.00 80.81 87 ARG A N 1
ATOM 650 C CA . ARG A 1 87 ? -9.136 -21.249 -28.636 1.00 80.81 87 ARG A CA 1
ATOM 651 C C . ARG A 1 87 ? -7.853 -21.548 -27.863 1.00 80.81 87 ARG A C 1
ATOM 653 O O . ARG A 1 87 ? -7.770 -21.243 -26.677 1.00 80.81 87 ARG A O 1
ATOM 660 N N . ASN A 1 88 ? -6.863 -22.128 -28.540 1.00 83.19 88 ASN A N 1
ATOM 661 C CA . ASN A 1 88 ? -5.608 -22.556 -27.950 1.00 83.19 88 ASN A CA 1
ATOM 662 C C . ASN A 1 88 ? -4.431 -22.097 -28.821 1.00 83.19 88 ASN A C 1
ATOM 664 O O . ASN A 1 88 ? -4.500 -22.140 -30.048 1.00 83.19 88 ASN A O 1
ATOM 668 N N . TYR A 1 89 ? -3.296 -21.768 -28.197 1.00 71.12 89 TYR A N 1
ATOM 669 C CA . TYR A 1 89 ? -2.054 -21.410 -28.903 1.00 71.12 89 TYR A CA 1
ATOM 670 C C . TYR A 1 89 ? -1.546 -22.502 -29.865 1.00 71.12 89 TYR A C 1
ATOM 672 O O . TYR A 1 89 ? -0.784 -22.212 -30.783 1.00 71.12 89 TYR A O 1
ATOM 680 N N . GLY A 1 90 ? -1.955 -23.760 -29.666 1.00 76.44 90 GLY A N 1
ATOM 681 C CA . GLY A 1 90 ? -1.605 -24.882 -30.541 1.00 76.44 90 GLY A CA 1
ATOM 682 C C . GLY A 1 90 ? -2.333 -24.888 -31.887 1.00 76.44 90 GLY A C 1
ATOM 683 O O . GLY A 1 90 ? -1.827 -25.499 -32.826 1.00 76.44 90 GLY A O 1
ATOM 684 N N . ASP A 1 91 ? -3.462 -24.184 -31.984 1.00 77.19 91 ASP A N 1
ATOM 685 C CA . ASP A 1 91 ? -4.311 -24.137 -33.180 1.00 77.19 91 ASP A CA 1
ATOM 686 C C . ASP A 1 91 ? -3.931 -22.967 -34.112 1.00 77.19 91 ASP A C 1
ATOM 688 O O . ASP A 1 91 ? -4.585 -22.727 -35.127 1.00 77.19 91 ASP A O 1
ATOM 692 N N . LEU A 1 92 ? -2.865 -22.226 -33.778 1.00 77.69 92 LEU A N 1
ATOM 693 C CA . LEU A 1 92 ? -2.295 -21.197 -34.643 1.00 77.69 92 LEU A CA 1
ATOM 694 C C . LEU A 1 92 ? -1.618 -21.847 -35.864 1.00 77.69 92 LEU A C 1
ATOM 696 O O . LEU A 1 92 ? -0.862 -22.814 -35.701 1.00 77.69 92 LEU A O 1
ATOM 700 N N . PRO A 1 93 ? -1.816 -21.309 -37.082 1.00 75.44 93 PRO A N 1
ATOM 701 C CA . PRO A 1 93 ? -1.069 -21.756 -38.248 1.00 75.44 93 PRO A CA 1
ATOM 702 C C . PRO A 1 93 ? 0.426 -21.517 -38.002 1.00 75.44 93 PRO A C 1
ATOM 704 O O . PRO A 1 93 ? 0.864 -20.396 -37.753 1.00 75.44 93 PRO A O 1
ATOM 707 N N . LYS A 1 94 ? 1.214 -22.594 -38.022 1.00 78.00 94 LYS A N 1
ATOM 708 C CA . LYS A 1 94 ? 2.677 -22.522 -37.934 1.00 78.00 94 LYS A CA 1
ATOM 709 C C . LYS A 1 94 ? 3.242 -22.302 -39.344 1.00 78.00 94 LYS A C 1
ATOM 711 O O . LYS A 1 94 ? 2.790 -22.991 -40.260 1.00 78.00 94 LYS A O 1
ATOM 716 N N . PRO A 1 95 ? 4.257 -21.440 -39.527 1.00 73.94 95 PRO A N 1
ATOM 717 C CA . PRO A 1 95 ? 4.992 -20.694 -38.506 1.00 73.94 95 PRO A CA 1
ATOM 718 C C . PRO A 1 95 ? 4.267 -19.410 -38.077 1.00 73.94 95 PRO A C 1
ATOM 720 O O . PRO A 1 95 ? 3.690 -18.709 -38.899 1.00 73.94 95 PRO A O 1
ATOM 723 N N . VAL A 1 96 ? 4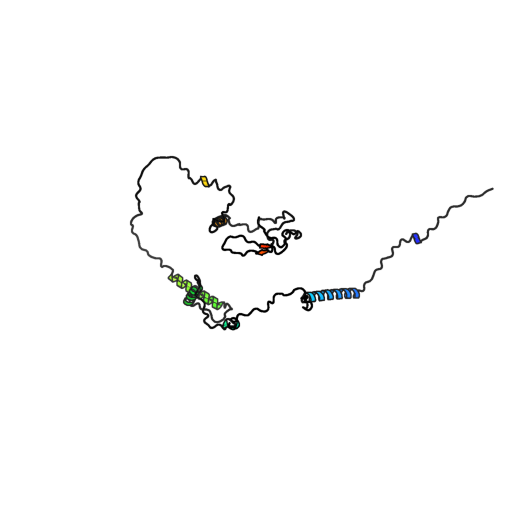.329 -19.096 -36.781 1.00 71.62 96 VAL A N 1
ATOM 724 C CA . VAL A 1 96 ? 3.854 -17.806 -36.267 1.00 71.62 96 VAL A CA 1
ATOM 725 C C . VAL A 1 96 ? 4.806 -16.736 -36.794 1.00 71.62 96 VAL A C 1
ATOM 727 O O . VAL A 1 96 ? 5.982 -16.727 -36.427 1.00 71.62 96 VAL A O 1
ATOM 730 N N . GLU A 1 97 ? 4.321 -15.868 -37.678 1.00 71.75 97 GLU A N 1
ATOM 731 C CA . GLU A 1 97 ? 5.086 -14.716 -38.151 1.00 71.75 97 GLU A CA 1
ATOM 732 C C . GLU A 1 97 ? 5.228 -13.721 -36.996 1.00 71.75 97 GLU A C 1
ATOM 734 O O . GLU A 1 97 ? 4.305 -12.980 -36.656 1.00 71.75 97 GLU A O 1
ATOM 739 N N . LEU A 1 98 ? 6.389 -13.747 -36.340 1.00 72.44 98 LEU A N 1
ATOM 740 C CA . LEU A 1 98 ? 6.784 -12.674 -35.439 1.00 72.44 98 LEU A CA 1
ATOM 741 C C . LEU A 1 98 ? 7.069 -11.423 -36.277 1.00 72.44 98 LEU A C 1
ATOM 743 O O . LEU A 1 98 ? 7.586 -11.510 -37.391 1.00 72.44 98 LEU A O 1
ATOM 747 N N . GLY A 1 99 ? 6.729 -10.255 -35.734 1.00 78.81 99 GLY A N 1
ATOM 748 C CA . GLY A 1 99 ? 7.083 -8.981 -36.352 1.00 78.81 99 GLY A CA 1
ATOM 749 C C . GLY A 1 99 ? 8.602 -8.816 -36.513 1.00 78.81 99 GLY A C 1
ATOM 750 O O . GLY A 1 99 ? 9.380 -9.595 -35.953 1.00 78.81 99 GLY A O 1
ATOM 751 N N . PRO A 1 100 ? 9.047 -7.795 -37.266 1.00 81.38 100 PRO A N 1
ATOM 752 C CA . PRO A 1 100 ? 10.469 -7.492 -37.378 1.00 81.38 100 PRO A CA 1
ATOM 753 C C . PRO A 1 100 ? 11.080 -7.280 -35.981 1.00 81.38 100 PRO A C 1
ATOM 755 O O . PRO A 1 100 ? 10.402 -6.740 -35.099 1.00 81.38 100 PRO A O 1
ATOM 758 N N . PRO A 1 101 ? 12.342 -7.691 -35.761 1.00 80.06 101 PRO A N 1
ATOM 759 C CA . PRO A 1 101 ? 12.988 -7.543 -34.463 1.00 80.06 101 PRO A CA 1
ATOM 760 C C . PRO A 1 101 ? 13.028 -6.068 -34.058 1.00 80.06 101 PRO A C 1
ATOM 762 O O . PRO A 1 101 ? 13.271 -5.186 -34.890 1.00 80.06 101 PRO A O 1
ATOM 765 N N . LEU A 1 102 ? 12.794 -5.795 -32.772 1.00 82.81 102 LEU A N 1
ATOM 766 C CA . LEU A 1 102 ? 12.940 -4.440 -32.252 1.00 82.81 102 LEU A CA 1
ATOM 767 C C . LEU A 1 102 ? 14.406 -3.994 -32.385 1.00 82.81 102 LEU A C 1
ATOM 769 O O . LEU A 1 102 ? 15.320 -4.814 -32.253 1.00 82.81 102 LEU A O 1
ATOM 773 N N . PRO A 1 103 ? 14.666 -2.695 -32.606 1.00 84.75 103 PRO A N 1
ATOM 774 C CA . PRO A 1 103 ? 16.026 -2.180 -32.577 1.00 84.75 103 PRO A CA 1
ATOM 775 C C . PRO A 1 103 ? 16.645 -2.450 -31.196 1.00 84.75 103 PRO A C 1
ATOM 777 O O . PRO A 1 103 ? 16.158 -1.952 -30.184 1.00 84.75 103 PRO A O 1
ATOM 780 N N . GLY A 1 104 ? 17.707 -3.260 -31.163 1.00 85.12 104 GLY A N 1
ATOM 781 C CA . GLY A 1 104 ? 18.381 -3.687 -29.930 1.00 85.12 104 GLY A CA 1
ATOM 782 C C . GLY A 1 104 ? 17.970 -5.065 -29.400 1.00 85.12 104 GLY A C 1
ATOM 783 O O . GLY A 1 104 ? 18.533 -5.503 -28.399 1.00 85.12 104 GLY A O 1
ATOM 784 N N . ASP A 1 105 ? 17.042 -5.767 -30.057 1.00 83.94 105 ASP A N 1
ATOM 785 C CA . ASP A 1 105 ? 16.737 -7.158 -29.723 1.00 83.94 105 ASP A CA 1
ATOM 786 C C . ASP A 1 105 ? 17.891 -8.085 -30.147 1.00 83.94 105 ASP A C 1
ATOM 788 O O . ASP A 1 105 ? 18.289 -8.135 -31.312 1.00 83.94 105 ASP A O 1
ATOM 792 N N . LEU A 1 106 ? 18.443 -8.820 -29.179 1.00 79.62 106 LEU A N 1
ATOM 793 C CA . LEU A 1 106 ? 19.517 -9.794 -29.388 1.00 79.62 106 LEU A CA 1
ATOM 794 C C . LEU A 1 106 ? 18.977 -11.201 -29.670 1.00 79.62 106 LEU A C 1
ATOM 796 O O . LEU A 1 106 ? 19.766 -12.091 -29.985 1.00 79.62 106 LEU A O 1
ATOM 800 N N . GLY A 1 107 ? 17.662 -11.420 -29.572 1.00 81.88 107 GLY A N 1
ATOM 801 C CA . GLY A 1 107 ? 17.046 -12.743 -29.676 1.00 81.88 107 GLY A CA 1
ATOM 802 C C . GLY A 1 107 ? 17.378 -13.468 -30.981 1.00 81.88 107 GLY A C 1
ATOM 803 O O . GLY A 1 107 ? 17.785 -14.627 -30.945 1.00 81.88 107 GLY A O 1
ATOM 804 N N . GLY A 1 108 ? 17.290 -12.777 -32.123 1.00 81.81 108 GLY A N 1
ATOM 805 C CA . GLY A 1 108 ? 17.646 -13.349 -33.428 1.00 81.81 108 GLY A CA 1
ATOM 806 C C . GLY A 1 108 ? 19.123 -13.746 -33.521 1.00 81.81 108 GLY A C 1
ATOM 807 O O . GLY A 1 108 ? 19.440 -14.875 -33.879 1.00 81.81 108 GLY A O 1
ATOM 808 N N . ALA A 1 109 ? 20.030 -12.856 -33.106 1.00 81.00 109 ALA A N 1
ATOM 809 C CA . ALA A 1 109 ? 21.470 -13.115 -33.147 1.00 81.00 109 ALA A CA 1
ATOM 810 C C . ALA A 1 109 ? 21.898 -14.243 -32.189 1.00 81.00 109 ALA A C 1
ATOM 812 O O . ALA A 1 109 ? 22.788 -15.029 -32.514 1.00 81.00 109 ALA A O 1
ATOM 813 N N . ILE A 1 110 ? 21.261 -14.339 -31.017 1.00 80.62 110 ILE A N 1
ATOM 814 C CA . ILE A 1 110 ? 21.480 -15.431 -30.061 1.00 80.62 110 ILE A CA 1
ATOM 815 C C . ILE A 1 110 ? 20.978 -16.749 -30.656 1.00 80.62 110 ILE A C 1
ATOM 817 O O . ILE A 1 110 ? 21.731 -17.719 -30.658 1.00 80.62 110 ILE A O 1
ATOM 821 N N . LEU A 1 111 ? 19.769 -16.771 -31.228 1.00 83.31 111 LEU A N 1
ATOM 822 C CA . LEU A 1 111 ? 19.199 -17.965 -31.859 1.00 83.31 111 LEU A CA 1
ATOM 823 C C . LEU A 1 111 ? 20.059 -18.462 -33.032 1.00 83.31 111 LEU A C 1
ATOM 825 O O . LEU A 1 111 ? 20.274 -19.668 -33.179 1.00 83.31 111 LEU A O 1
ATOM 829 N N . ASP A 1 112 ? 20.580 -17.548 -33.850 1.00 83.50 112 ASP A N 1
ATOM 830 C CA . ASP A 1 112 ? 21.483 -17.879 -34.954 1.00 83.50 112 ASP A CA 1
ATOM 831 C C . ASP A 1 112 ? 22.806 -18.458 -34.440 1.00 83.50 112 ASP A C 1
ATOM 833 O O . ASP A 1 112 ? 23.293 -19.468 -34.962 1.00 83.50 112 ASP A O 1
ATOM 837 N N . LYS A 1 113 ? 23.360 -17.883 -33.363 1.00 82.62 113 LYS A N 1
ATOM 838 C CA . LYS A 1 113 ? 24.580 -18.398 -32.733 1.00 82.62 113 LYS A CA 1
ATOM 839 C C . LYS A 1 113 ? 24.362 -19.766 -32.089 1.00 82.62 113 LYS A C 1
ATOM 841 O O . LYS A 1 113 ? 25.219 -20.637 -32.204 1.00 82.62 113 LYS A O 1
ATOM 846 N N . GLU A 1 114 ? 23.221 -19.988 -31.449 1.00 81.56 114 GLU A N 1
ATOM 847 C CA . GLU A 1 114 ? 22.847 -21.282 -30.870 1.00 81.56 114 GLU A CA 1
ATOM 848 C C . GLU A 1 114 ? 22.691 -22.363 -31.948 1.00 81.56 114 GLU A C 1
ATOM 850 O O . GLU A 1 114 ? 23.206 -23.473 -31.778 1.00 81.56 114 GLU A O 1
ATOM 855 N N . ARG A 1 115 ? 22.081 -22.030 -33.096 1.00 81.88 115 ARG A N 1
ATOM 856 C CA . ARG A 1 115 ? 21.999 -22.930 -34.261 1.00 81.88 115 ARG A CA 1
ATOM 857 C C . ARG A 1 115 ? 23.374 -23.286 -34.814 1.00 81.88 115 ARG A C 1
ATOM 859 O O . ARG A 1 115 ? 23.617 -24.457 -35.100 1.00 81.88 115 ARG A O 1
ATOM 866 N N . GLU A 1 116 ? 24.275 -22.311 -34.931 1.00 82.38 116 GLU A N 1
ATOM 867 C CA . GLU A 1 116 ? 25.660 -22.532 -35.373 1.00 82.38 116 GLU A CA 1
ATOM 868 C C . GLU A 1 116 ? 26.421 -23.469 -34.419 1.00 82.38 116 GLU A C 1
ATOM 870 O O . GLU A 1 116 ? 27.223 -24.296 -34.851 1.00 82.38 116 GLU A O 1
ATOM 875 N N . LEU A 1 117 ? 26.131 -23.380 -33.119 1.00 80.81 117 LEU A N 1
ATOM 876 C CA . LEU A 1 117 ? 26.714 -24.232 -32.081 1.00 80.81 117 LEU A CA 1
ATOM 877 C C . LEU A 1 117 ? 26.015 -25.597 -31.931 1.00 80.81 117 LEU A C 1
ATOM 879 O O . LEU A 1 117 ? 26.402 -26.386 -31.067 1.00 80.81 117 LEU A O 1
ATOM 883 N N . GLY A 1 118 ? 24.996 -25.900 -32.744 1.00 75.31 118 GLY A N 1
ATOM 884 C CA . GLY A 1 118 ? 24.235 -27.151 -32.658 1.00 75.31 118 GLY A CA 1
ATOM 885 C C . GLY A 1 118 ? 23.403 -27.282 -31.374 1.00 75.31 118 GLY A C 1
ATOM 886 O O . GLY A 1 118 ? 23.063 -28.395 -30.956 1.00 75.31 118 GLY A O 1
ATOM 887 N N . VAL A 1 119 ? 23.089 -26.155 -30.728 1.00 72.81 119 VAL A N 1
ATOM 888 C CA . VAL A 1 119 ? 22.218 -26.065 -29.553 1.00 72.81 119 VAL A CA 1
ATOM 889 C C . VAL A 1 119 ? 20.791 -25.836 -30.055 1.00 72.81 119 VAL A C 1
ATOM 891 O O . VAL A 1 119 ? 20.344 -24.710 -30.231 1.00 72.81 119 VAL A O 1
ATOM 894 N N . GLY A 1 120 ? 20.088 -26.926 -30.368 1.00 67.81 120 GLY A N 1
ATOM 895 C CA . GLY A 1 120 ? 18.674 -26.887 -30.747 1.00 67.81 120 GLY A CA 1
ATOM 896 C C . GLY A 1 120 ? 17.742 -27.105 -29.546 1.00 67.81 120 GLY A C 1
ATOM 897 O O . GLY A 1 120 ? 18.153 -27.742 -28.569 1.00 67.81 120 GLY A O 1
ATOM 898 N N . PRO A 1 121 ? 16.483 -26.630 -29.608 1.00 62.75 121 PRO A N 1
ATOM 899 C CA . PRO A 1 121 ? 15.470 -26.989 -28.620 1.00 62.75 121 PRO A CA 1
ATOM 900 C C . PRO A 1 121 ? 15.239 -28.508 -28.653 1.00 62.75 121 PRO A C 1
ATOM 902 O O . PRO A 1 121 ? 14.895 -29.070 -29.696 1.00 62.75 121 PRO A O 1
ATOM 905 N N . SER A 1 122 ? 15.446 -29.183 -27.519 1.00 59.25 122 SER A N 1
ATOM 906 C CA . SER A 1 122 ? 15.133 -30.606 -27.370 1.00 59.25 122 SER A CA 1
ATOM 907 C C . SER A 1 122 ? 13.619 -30.792 -27.477 1.00 59.25 122 SER A C 1
ATOM 909 O O . SER A 1 122 ? 12.844 -30.152 -26.771 1.00 59.25 122 SER A O 1
ATOM 911 N N . SER A 1 123 ? 13.192 -31.633 -28.417 1.00 58.91 123 SER A N 1
ATOM 912 C CA . SER A 1 123 ? 11.786 -31.747 -28.822 1.00 58.91 123 SER A CA 1
ATOM 913 C C . SER A 1 123 ? 10.911 -32.533 -27.842 1.00 58.91 123 SER A C 1
ATOM 915 O O . SER A 1 123 ? 9.699 -32.575 -28.032 1.00 58.91 123 SER A O 1
ATOM 917 N N . ASP A 1 124 ? 11.494 -33.136 -26.802 1.00 57.41 124 ASP A N 1
ATOM 918 C CA . ASP A 1 124 ? 10.811 -34.226 -26.109 1.00 57.41 124 ASP A CA 1
ATOM 919 C C . ASP A 1 124 ? 10.001 -33.829 -24.870 1.00 57.41 124 ASP A C 1
ATOM 921 O O . ASP A 1 124 ? 9.022 -34.511 -24.588 1.00 57.41 124 ASP A O 1
ATOM 925 N N . LEU A 1 125 ? 10.271 -32.724 -24.159 1.00 50.88 125 LEU A N 1
ATOM 926 C CA . LEU A 1 125 ? 9.445 -32.330 -23.000 1.00 50.88 125 LEU A CA 1
ATOM 927 C C . LEU A 1 125 ? 9.514 -30.809 -22.731 1.00 50.88 125 LEU A C 1
ATOM 929 O O . LEU A 1 125 ? 10.541 -30.329 -22.259 1.00 50.88 125 LEU A O 1
ATOM 933 N N . PRO A 1 126 ? 8.431 -30.029 -22.933 1.00 57.19 126 PRO A N 1
ATOM 934 C CA . PRO A 1 126 ? 8.489 -28.565 -22.841 1.00 57.19 126 PRO A CA 1
ATOM 935 C C . PRO A 1 126 ? 8.670 -28.003 -21.418 1.00 57.19 126 PRO A C 1
ATOM 937 O O . PRO A 1 126 ? 8.962 -26.821 -21.279 1.00 57.19 126 PRO A O 1
ATOM 940 N N . PHE A 1 127 ? 8.515 -28.808 -20.357 1.00 53.56 127 PHE A N 1
ATOM 941 C CA . PHE A 1 127 ? 8.517 -28.304 -18.969 1.00 53.56 127 PHE A CA 1
ATOM 942 C C . PHE A 1 127 ? 9.121 -29.261 -17.933 1.00 53.56 127 PHE A C 1
ATOM 944 O O . PHE A 1 127 ? 8.792 -29.189 -16.748 1.00 53.56 127 PHE A O 1
ATOM 951 N N . ARG A 1 128 ? 10.002 -30.174 -18.345 1.00 58.06 128 ARG A N 1
ATOM 952 C CA . ARG A 1 128 ? 10.789 -30.972 -17.398 1.00 58.06 128 ARG A CA 1
ATOM 953 C C . ARG A 1 128 ? 12.267 -30.751 -17.692 1.00 58.06 128 ARG A C 1
ATOM 955 O O . ARG A 1 128 ? 12.718 -31.237 -18.723 1.00 58.06 128 ARG A O 1
ATOM 962 N N . PRO A 1 129 ? 13.003 -30.032 -16.823 1.00 60.22 129 PRO A N 1
ATOM 963 C CA . PRO A 1 129 ? 14.455 -30.015 -16.891 1.00 60.22 129 PRO A CA 1
ATOM 964 C C . PRO A 1 129 ? 14.917 -31.462 -16.721 1.00 60.22 129 PRO A C 1
ATOM 966 O O . PRO A 1 129 ? 14.738 -32.047 -15.650 1.00 60.22 129 PRO A O 1
ATOM 969 N N . ASN A 1 130 ? 15.405 -32.075 -17.796 1.00 74.06 130 ASN A N 1
ATOM 970 C CA . ASN A 1 130 ? 16.101 -33.342 -17.691 1.00 74.06 130 ASN A CA 1
ATOM 971 C C . ASN A 1 130 ? 17.560 -33.003 -17.358 1.00 74.06 130 ASN A C 1
ATOM 973 O O . ASN A 1 130 ? 18.240 -32.418 -18.205 1.00 74.06 130 ASN A O 1
ATOM 977 N N . PRO A 1 131 ? 18.049 -33.322 -16.145 1.00 78.19 131 PRO A N 1
ATOM 978 C CA . PRO A 1 131 ? 19.398 -32.948 -15.732 1.00 78.19 131 PRO A CA 1
ATOM 979 C C . PRO A 1 131 ? 20.475 -33.515 -16.666 1.00 78.19 131 PRO A C 1
ATOM 981 O O . PRO A 1 131 ? 21.528 -32.899 -16.814 1.00 78.19 131 PRO A O 1
ATOM 984 N N . GLU A 1 132 ? 20.212 -34.650 -17.322 1.00 80.00 132 GLU A N 1
ATOM 985 C CA . GLU A 1 132 ? 21.131 -35.252 -18.293 1.00 80.00 132 GLU A CA 1
ATOM 986 C C . GLU A 1 132 ? 21.214 -34.437 -19.594 1.00 80.00 132 GLU A C 1
ATOM 988 O O . GLU A 1 132 ? 22.313 -34.172 -20.085 1.00 80.00 132 GLU A O 1
ATOM 993 N N . ASP A 1 133 ? 20.078 -33.966 -20.119 1.00 77.19 133 ASP A N 1
ATOM 994 C CA . ASP A 1 133 ? 20.037 -33.145 -21.337 1.00 77.19 133 ASP A CA 1
ATOM 995 C C . ASP A 1 133 ? 20.636 -31.753 -21.102 1.00 77.19 133 ASP A C 1
ATOM 997 O O . ASP A 1 133 ? 21.349 -31.221 -21.960 1.00 77.19 133 ASP A O 1
ATOM 1001 N N . ASP A 1 134 ? 20.393 -31.173 -19.925 1.00 77.56 134 ASP A N 1
ATOM 1002 C CA . ASP A 1 134 ? 20.976 -29.892 -19.526 1.00 77.56 134 ASP A CA 1
ATOM 1003 C C . ASP A 1 134 ? 22.493 -30.007 -19.308 1.00 77.56 134 ASP A C 1
ATOM 1005 O O . ASP A 1 134 ? 23.242 -29.112 -19.716 1.00 77.56 134 ASP A O 1
ATOM 1009 N N . ALA A 1 135 ? 22.976 -31.123 -18.746 1.00 84.12 135 ALA A N 1
ATOM 1010 C CA . ALA A 1 135 ? 24.407 -31.402 -18.624 1.00 84.12 135 ALA A CA 1
ATOM 1011 C C . ALA A 1 135 ? 25.065 -31.567 -20.002 1.00 84.12 135 ALA A C 1
ATOM 1013 O O . ALA A 1 135 ? 26.081 -30.923 -20.278 1.00 84.12 135 ALA A O 1
ATOM 1014 N N . ALA A 1 136 ? 24.451 -32.336 -20.906 1.00 85.00 136 ALA A N 1
ATOM 1015 C CA . ALA A 1 136 ? 24.932 -32.492 -22.278 1.00 85.00 136 ALA A CA 1
ATOM 1016 C C . ALA A 1 136 ? 24.953 -31.150 -23.034 1.00 85.00 136 ALA A C 1
ATOM 1018 O O . ALA A 1 136 ? 25.896 -30.855 -23.776 1.00 85.00 136 ALA A O 1
ATOM 1019 N N . ARG A 1 137 ? 23.944 -30.292 -22.824 1.00 80.25 137 ARG A N 1
ATOM 1020 C CA . ARG A 1 137 ? 23.909 -28.930 -23.378 1.00 80.25 137 ARG A CA 1
ATOM 1021 C C . ARG A 1 137 ? 25.039 -28.066 -22.813 1.00 80.25 137 ARG A C 1
ATOM 1023 O O . ARG A 1 137 ? 25.732 -27.395 -23.581 1.00 80.25 137 ARG A O 1
ATOM 1030 N N . ALA A 1 138 ? 25.260 -28.103 -21.500 1.00 84.19 138 ALA A N 1
ATOM 1031 C CA . ALA A 1 138 ? 26.330 -27.357 -20.841 1.00 84.19 138 ALA A CA 1
ATOM 1032 C C . ALA A 1 138 ? 27.724 -27.798 -21.322 1.00 84.19 138 ALA A C 1
ATOM 1034 O O . ALA A 1 138 ? 28.596 -26.953 -21.542 1.00 84.19 138 ALA A O 1
ATOM 1035 N N . GLU A 1 139 ? 27.929 -29.098 -21.551 1.00 87.88 139 GLU A N 1
ATOM 1036 C CA . GLU A 1 139 ? 29.170 -29.631 -22.120 1.00 87.88 139 GLU A CA 1
ATOM 1037 C C . GLU A 1 139 ? 29.417 -29.125 -23.542 1.00 87.88 139 GLU A C 1
ATOM 1039 O O . GLU A 1 139 ? 30.523 -28.661 -23.832 1.00 87.88 139 GLU A O 1
ATOM 1044 N N . ARG A 1 140 ? 28.393 -29.122 -24.407 1.00 83.94 140 ARG A N 1
ATOM 1045 C CA . ARG A 1 140 ? 28.501 -28.571 -25.772 1.00 83.94 140 ARG A CA 1
ATOM 1046 C C . ARG A 1 140 ? 28.863 -27.086 -25.757 1.00 83.94 140 ARG A C 1
ATOM 1048 O O . ARG A 1 140 ? 29.779 -26.678 -26.470 1.00 83.94 140 ARG A O 1
ATOM 1055 N N . ILE A 1 141 ? 28.220 -26.288 -24.899 1.00 85.44 141 ILE A N 1
ATOM 1056 C CA . ILE A 1 141 ? 28.536 -24.856 -24.737 1.00 85.44 141 ILE A CA 1
ATOM 1057 C C . ILE A 1 141 ? 29.977 -24.668 -24.241 1.00 85.44 141 ILE A C 1
ATOM 1059 O O . ILE A 1 141 ? 30.707 -23.804 -24.737 1.00 85.44 141 ILE A O 1
ATOM 1063 N N . ARG A 1 142 ? 30.421 -25.485 -23.279 1.00 88.44 142 ARG A N 1
ATOM 1064 C CA . ARG A 1 142 ? 31.791 -25.434 -22.753 1.00 88.44 142 ARG A CA 1
ATOM 1065 C C . ARG A 1 142 ? 32.822 -25.777 -23.829 1.00 88.44 142 ARG A C 1
ATOM 1067 O O . ARG A 1 142 ? 33.824 -25.073 -23.943 1.00 88.44 142 ARG A O 1
ATOM 1074 N N . GLN A 1 143 ? 32.575 -26.817 -24.623 1.00 88.88 143 GLN A N 1
ATOM 1075 C CA . GLN A 1 143 ? 33.445 -27.210 -25.735 1.00 88.88 143 GLN A CA 1
ATOM 1076 C C . GLN A 1 143 ? 33.496 -26.127 -26.819 1.00 88.88 143 GLN A C 1
ATOM 1078 O O . GLN A 1 143 ? 34.586 -25.766 -27.263 1.00 88.88 143 GLN A O 1
ATOM 1083 N N . ALA A 1 144 ? 32.350 -25.543 -27.179 1.00 86.31 144 ALA A N 1
ATOM 1084 C CA . ALA A 1 144 ? 32.275 -24.424 -28.115 1.00 86.31 144 ALA A CA 1
ATOM 1085 C C . ALA A 1 144 ? 33.107 -23.217 -27.651 1.00 86.31 144 ALA A C 1
ATOM 1087 O O . ALA A 1 144 ? 33.858 -22.644 -28.441 1.00 86.31 144 ALA A O 1
ATOM 1088 N N . ARG A 1 145 ? 33.035 -22.872 -26.356 1.00 86.62 145 ARG A N 1
ATOM 1089 C CA . ARG A 1 145 ? 33.825 -21.782 -25.762 1.00 86.62 145 ARG A CA 1
ATOM 1090 C C . ARG A 1 145 ? 35.327 -22.070 -25.787 1.00 86.62 145 ARG A C 1
ATOM 1092 O O . ARG A 1 145 ? 36.112 -21.172 -26.071 1.00 86.62 145 ARG A O 1
ATOM 1099 N N . LEU A 1 146 ? 35.742 -23.304 -25.502 1.00 88.25 146 LEU A N 1
ATOM 1100 C CA . LEU A 1 146 ? 37.154 -23.696 -25.593 1.00 88.25 146 LEU A CA 1
ATOM 1101 C C . LEU A 1 146 ? 37.663 -23.621 -27.040 1.00 88.25 146 LEU A C 1
ATOM 1103 O O . LEU A 1 146 ? 38.773 -23.150 -27.283 1.00 88.25 146 LEU A O 1
ATOM 1107 N N . ALA A 1 147 ? 36.836 -24.033 -28.005 1.00 83.69 147 ALA A N 1
ATOM 1108 C CA . ALA A 1 147 ? 37.173 -23.967 -29.422 1.00 83.69 147 ALA A CA 1
ATOM 1109 C C . ALA A 1 147 ? 37.301 -22.520 -29.932 1.00 83.69 147 ALA A C 1
ATOM 1111 O O . ALA A 1 147 ? 38.204 -22.240 -30.722 1.00 83.69 147 ALA A O 1
ATOM 1112 N N . SER A 1 148 ? 36.444 -21.596 -29.477 1.00 82.06 148 SER A N 1
ATOM 1113 C CA . SER A 1 148 ? 36.566 -20.175 -29.829 1.00 82.06 148 SER A CA 1
ATOM 1114 C C . SER A 1 148 ? 37.780 -19.525 -29.159 1.00 82.06 148 SER A C 1
ATOM 1116 O O . SER A 1 148 ? 38.553 -18.850 -29.834 1.00 82.06 148 SER A O 1
ATOM 1118 N N . GLN A 1 149 ? 38.034 -19.820 -27.880 1.00 82.56 149 GLN A N 1
ATOM 1119 C CA . GLN A 1 149 ? 39.206 -19.311 -27.156 1.00 82.56 149 GLN A CA 1
ATOM 1120 C C . GLN A 1 149 ? 40.532 -19.731 -27.799 1.00 82.56 149 GLN A C 1
ATOM 1122 O O . GLN A 1 149 ? 41.440 -18.912 -27.882 1.00 82.56 149 GLN A O 1
ATOM 1127 N N . GLY A 1 150 ? 40.644 -20.966 -28.301 1.00 74.69 150 GLY A N 1
ATOM 1128 C CA . GLY A 1 150 ? 41.855 -21.420 -28.996 1.00 74.69 150 GLY A CA 1
ATOM 1129 C C . GLY A 1 150 ? 42.108 -20.716 -30.334 1.00 74.69 150 GLY A C 1
ATOM 1130 O O . GLY A 1 150 ? 43.254 -20.614 -30.766 1.00 74.69 150 GLY A O 1
ATOM 1131 N N . ARG A 1 151 ? 41.054 -20.213 -30.993 1.00 73.62 151 ARG A N 1
ATOM 1132 C CA . ARG A 1 151 ? 41.172 -19.410 -32.223 1.00 73.62 151 ARG A CA 1
ATOM 1133 C C . ARG A 1 151 ? 41.494 -17.946 -31.923 1.00 73.62 151 ARG A C 1
ATOM 1135 O O . ARG A 1 151 ? 42.198 -17.313 -32.701 1.00 73.62 151 ARG A O 1
ATOM 1142 N N . GLU A 1 152 ? 40.981 -17.422 -30.813 1.00 75.94 152 GLU A N 1
ATOM 1143 C CA . GLU A 1 152 ? 41.148 -16.023 -30.397 1.00 75.94 152 GLU A CA 1
ATOM 1144 C C . GLU A 1 152 ? 42.424 -15.780 -29.577 1.00 75.94 152 GLU A C 1
ATOM 1146 O O . GLU A 1 152 ? 42.890 -14.643 -29.481 1.00 75.94 152 GLU A O 1
ATOM 1151 N N . SER A 1 153 ? 43.032 -16.825 -29.006 1.00 68.94 153 SER A N 1
ATOM 1152 C CA . SER A 1 153 ? 44.306 -16.701 -28.304 1.00 68.94 153 SER A CA 1
ATOM 1153 C C . SER A 1 153 ? 45.433 -16.442 -29.306 1.00 68.94 153 SER A C 1
ATOM 1155 O O . SER A 1 153 ? 45.931 -17.361 -29.958 1.00 68.94 153 SER A O 1
ATOM 1157 N N . GLY A 1 154 ? 45.824 -15.173 -29.437 1.00 74.44 154 GLY A N 1
ATOM 1158 C CA . GLY A 1 154 ? 46.935 -14.748 -30.284 1.00 74.44 154 GLY A CA 1
ATOM 1159 C C . GLY A 1 154 ? 48.228 -15.497 -29.950 1.00 74.44 154 GLY A C 1
ATOM 1160 O O . GLY A 1 154 ? 48.636 -15.586 -28.792 1.00 74.44 154 GLY A O 1
ATOM 1161 N N . VAL A 1 155 ? 48.877 -16.041 -30.980 1.00 66.44 155 VAL A N 1
ATOM 1162 C CA . VAL A 1 155 ? 50.169 -16.731 -30.881 1.00 66.44 155 VAL A CA 1
ATOM 1163 C C . VAL A 1 155 ? 51.255 -15.698 -30.569 1.00 66.44 155 VAL A C 1
ATOM 1165 O O . VAL A 1 155 ? 51.787 -15.035 -31.457 1.00 66.44 155 VAL A O 1
ATOM 1168 N N . PHE A 1 156 ? 51.578 -15.530 -29.288 1.00 59.03 156 PHE A N 1
ATOM 1169 C CA . PHE A 1 156 ? 52.669 -14.668 -28.843 1.00 59.03 156 PHE A CA 1
ATOM 1170 C C . PHE A 1 156 ? 54.003 -15.392 -28.979 1.00 59.03 156 PHE A C 1
ATOM 1172 O O . PHE A 1 156 ? 54.365 -16.072 -28.039 1.00 59.03 156 PHE A O 1
ATOM 1179 N N . PHE A 1 157 ? 54.736 -15.212 -30.084 1.00 58.16 157 PHE A N 1
ATOM 1180 C CA . PHE A 1 157 ? 56.208 -15.109 -30.088 1.00 58.16 157 PHE A CA 1
ATOM 1181 C C . PHE A 1 157 ? 56.693 -14.495 -31.410 1.00 58.16 157 PHE A C 1
ATOM 1183 O O . PHE A 1 157 ? 56.614 -15.118 -32.464 1.00 58.16 157 PHE A O 1
ATOM 1190 N N . GLN A 1 158 ? 57.281 -13.299 -31.337 1.00 50.53 158 GLN A N 1
ATOM 1191 C CA . GLN A 1 158 ? 58.171 -12.774 -32.371 1.00 50.53 158 GLN A CA 1
ATOM 1192 C C . GLN A 1 158 ? 59.445 -12.279 -31.676 1.00 50.53 158 GLN A C 1
ATOM 1194 O O . GLN A 1 158 ? 59.538 -11.145 -31.213 1.00 50.53 158 GLN A O 1
ATOM 1199 N N . LEU A 1 159 ? 60.423 -13.178 -31.532 1.00 55.78 159 LEU A N 1
ATOM 1200 C CA . LEU A 1 159 ? 61.775 -12.824 -31.113 1.00 55.78 159 LEU A CA 1
ATOM 1201 C C . LEU A 1 159 ? 62.506 -12.275 -32.341 1.00 55.78 159 LEU A C 1
ATOM 1203 O O . LEU A 1 159 ? 62.915 -13.027 -33.222 1.00 55.78 159 LEU A O 1
ATOM 1207 N N . SER A 1 160 ? 62.650 -10.956 -32.432 1.00 47.34 160 SER A N 1
ATOM 1208 C CA . SER A 1 160 ? 63.562 -10.322 -33.386 1.00 47.34 160 SER A CA 1
ATOM 1209 C C . SER A 1 160 ? 64.194 -9.078 -32.768 1.00 47.34 160 SER A C 1
ATOM 1211 O O . SER A 1 160 ? 63.541 -8.182 -32.242 1.00 47.34 160 SER A O 1
ATOM 1213 N N . THR A 1 161 ? 65.516 -9.098 -32.776 1.00 44.06 161 THR A N 1
ATOM 1214 C CA . THR A 1 161 ? 66.455 -8.197 -32.120 1.00 44.06 161 THR A CA 1
ATOM 1215 C C . THR A 1 161 ? 66.621 -6.854 -32.850 1.00 44.06 161 THR A C 1
ATOM 1217 O O . THR A 1 161 ? 66.915 -6.850 -34.036 1.00 44.06 161 THR A O 1
ATOM 1220 N N . ARG A 1 162 ? 66.551 -5.743 -32.091 1.00 41.25 162 ARG A N 1
ATOM 1221 C CA . ARG A 1 162 ? 67.346 -4.483 -32.170 1.00 41.25 162 ARG A CA 1
ATOM 1222 C C . ARG A 1 162 ? 67.621 -3.847 -33.555 1.00 41.25 162 ARG A C 1
ATOM 1224 O O . ARG A 1 162 ? 68.468 -4.355 -34.272 1.00 41.25 162 ARG A O 1
ATOM 1231 N N . THR A 1 163 ? 67.201 -2.586 -33.777 1.00 37.19 163 THR A N 1
ATOM 1232 C CA . THR A 1 163 ? 68.101 -1.399 -33.924 1.00 37.19 163 THR A CA 1
ATOM 1233 C C . THR A 1 163 ? 67.361 -0.046 -33.822 1.00 37.19 163 THR A C 1
ATOM 1235 O O . THR A 1 163 ? 66.176 0.051 -34.101 1.00 37.19 163 THR A O 1
ATOM 1238 N N . LYS A 1 164 ? 68.103 0.972 -33.356 1.00 40.94 164 LYS A N 1
ATOM 1239 C CA . LYS A 1 164 ? 67.767 2.373 -33.014 1.00 40.94 164 LYS A CA 1
ATOM 1240 C C . LYS A 1 164 ? 67.230 3.245 -34.167 1.00 40.94 164 LYS A C 1
ATOM 1242 O O . LYS A 1 164 ? 67.729 3.122 -35.279 1.00 40.94 164 LYS A O 1
ATOM 1247 N N . GLY A 1 165 ? 66.461 4.291 -33.819 1.00 34.88 165 GLY A N 1
ATOM 1248 C CA . GLY A 1 165 ? 66.484 5.575 -34.548 1.00 34.88 165 GLY A CA 1
ATOM 1249 C C . GLY A 1 165 ? 65.340 6.573 -34.270 1.00 34.88 165 GLY A C 1
ATOM 1250 O O . GLY A 1 165 ? 64.235 6.334 -34.724 1.00 34.88 165 GLY A O 1
ATOM 1251 N N . ALA A 1 166 ? 65.680 7.701 -33.614 1.00 34.66 166 ALA A N 1
ATOM 1252 C CA . ALA A 1 166 ? 65.212 9.094 -33.848 1.00 34.66 166 ALA A CA 1
ATOM 1253 C C . ALA A 1 166 ? 63.705 9.458 -33.660 1.00 34.66 166 ALA A C 1
ATOM 1255 O O . ALA A 1 166 ? 62.861 9.046 -34.440 1.00 34.66 166 ALA A O 1
ATOM 1256 N N . THR A 1 167 ? 63.285 10.109 -32.556 1.00 34.53 167 THR A N 1
ATOM 1257 C CA . THR A 1 167 ? 63.254 11.565 -32.188 1.00 34.53 167 THR A CA 1
ATOM 1258 C C . THR A 1 167 ? 61.940 12.327 -32.470 1.00 34.53 167 THR A C 1
ATOM 1260 O O . THR A 1 167 ? 61.650 12.735 -33.586 1.00 34.53 167 THR A O 1
ATOM 1263 N N . ASN A 1 168 ? 61.226 12.549 -31.363 1.00 40.59 168 ASN A N 1
ATOM 1264 C CA . ASN A 1 168 ? 60.304 13.599 -30.894 1.00 40.59 168 ASN A CA 1
ATOM 1265 C C . ASN A 1 168 ? 60.146 14.952 -31.652 1.00 40.59 168 ASN A C 1
ATOM 1267 O O . ASN A 1 168 ? 61.080 15.742 -31.706 1.00 40.59 168 ASN A O 1
ATOM 1271 N N . THR A 1 169 ? 58.890 15.211 -32.067 1.00 41.62 169 THR A N 1
ATOM 1272 C CA . THR A 1 169 ? 57.966 16.370 -31.829 1.00 41.62 169 THR A CA 1
ATOM 1273 C C . THR A 1 169 ? 58.312 17.852 -32.150 1.00 41.62 169 THR A C 1
ATOM 1275 O O . THR A 1 169 ? 59.474 18.240 -32.154 1.00 41.62 169 THR A O 1
ATOM 1278 N N . PRO A 1 170 ? 57.275 18.699 -32.413 1.00 45.12 170 PRO A N 1
ATOM 1279 C CA . PRO A 1 170 ? 57.336 19.936 -33.208 1.00 45.12 170 PRO A CA 1
ATOM 1280 C C . PRO A 1 170 ? 57.430 21.230 -32.371 1.00 45.12 170 PRO A C 1
ATOM 1282 O O . PRO A 1 170 ? 57.107 21.229 -31.185 1.00 45.12 170 PRO A O 1
ATOM 1285 N N . ALA A 1 171 ? 57.792 22.355 -33.002 1.00 36.12 171 ALA A N 1
ATOM 1286 C CA . ALA A 1 171 ? 57.736 23.686 -32.388 1.00 36.12 171 ALA A CA 1
ATOM 1287 C C . ALA A 1 171 ? 57.108 24.738 -33.323 1.00 36.12 171 ALA A C 1
ATOM 1289 O O . ALA A 1 171 ? 57.565 24.960 -34.444 1.00 36.12 171 ALA A O 1
ATOM 1290 N N . THR A 1 172 ? 56.057 25.375 -32.804 1.00 34.22 172 THR A N 1
ATOM 1291 C CA . THR A 1 172 ? 55.353 26.556 -33.319 1.00 34.22 172 THR A CA 1
ATOM 1292 C C . THR A 1 172 ? 56.101 27.839 -32.942 1.00 34.22 172 THR A C 1
ATOM 1294 O O . THR A 1 172 ? 56.744 27.924 -31.900 1.00 34.22 172 THR A O 1
ATOM 1297 N N . ILE A 1 173 ? 55.992 28.844 -33.808 1.00 34.75 173 ILE A N 1
ATOM 1298 C CA . ILE A 1 173 ? 56.644 30.154 -33.748 1.00 34.75 173 ILE A CA 1
ATOM 1299 C C . ILE A 1 173 ? 55.838 31.091 -32.829 1.00 34.75 173 ILE A C 1
ATOM 1301 O O . ILE A 1 173 ? 54.631 31.234 -33.013 1.00 34.75 173 ILE A O 1
ATOM 1305 N N . GLY A 1 174 ? 56.496 31.755 -31.877 1.00 34.69 174 GLY A N 1
ATOM 1306 C CA . GLY A 1 174 ? 55.926 32.815 -31.037 1.00 34.69 174 GLY A CA 1
ATOM 1307 C C . GLY A 1 174 ? 56.917 33.971 -30.883 1.00 34.69 174 GLY A C 1
ATOM 1308 O O . GLY A 1 174 ? 58.124 33.743 -30.834 1.00 34.69 174 GLY A O 1
ATOM 1309 N N . ASN A 1 175 ? 56.405 35.203 -30.838 1.00 39.06 175 ASN A N 1
ATOM 1310 C CA . ASN A 1 175 ? 57.178 36.446 -30.775 1.00 39.06 175 ASN A CA 1
ATOM 1311 C C . ASN A 1 175 ? 56.810 37.260 -29.510 1.00 39.06 175 ASN A C 1
ATOM 1313 O O . ASN A 1 175 ? 55.638 37.282 -29.139 1.00 39.06 175 ASN A O 1
ATOM 1317 N N . ALA A 1 176 ? 57.803 37.992 -28.975 1.00 33.69 176 ALA A N 1
ATOM 1318 C CA . ALA A 1 176 ? 57.786 39.093 -27.978 1.00 33.69 176 ALA A CA 1
ATOM 1319 C C . ALA A 1 176 ? 58.156 38.813 -26.486 1.00 33.69 176 ALA A C 1
ATOM 1321 O O . ALA A 1 176 ? 57.852 37.775 -25.914 1.00 33.69 176 ALA A O 1
ATOM 1322 N N . VAL A 1 177 ? 58.862 39.797 -25.894 1.00 35.38 177 VAL A N 1
ATOM 1323 C CA . VAL A 1 177 ? 59.768 39.852 -24.701 1.00 35.38 177 VAL A CA 1
ATOM 1324 C C . VAL A 1 177 ? 59.474 41.199 -23.949 1.00 35.38 177 VAL A C 1
ATOM 1326 O O . VAL A 1 177 ? 58.954 42.080 -24.636 1.00 35.38 177 VAL A O 1
ATOM 1329 N N . PRO A 1 178 ? 59.923 41.544 -22.702 1.00 62.59 178 PRO A N 1
ATOM 1330 C CA . PRO A 1 178 ? 59.834 40.972 -21.326 1.00 62.59 178 PRO A CA 1
ATOM 1331 C C . PRO A 1 178 ? 59.338 42.008 -20.235 1.00 62.59 178 PRO A C 1
ATOM 1333 O O . PRO A 1 178 ? 58.944 43.109 -20.606 1.00 62.59 178 PRO A O 1
ATOM 1336 N N . ALA A 1 179 ? 59.435 41.688 -18.913 1.00 41.03 179 ALA A N 1
ATOM 1337 C CA . ALA A 1 179 ? 59.731 42.546 -17.702 1.00 41.03 179 ALA A CA 1
ATOM 1338 C C . ALA A 1 179 ? 58.872 42.197 -16.415 1.00 41.03 179 ALA A C 1
ATOM 1340 O O . ALA A 1 179 ? 57.886 41.481 -16.566 1.00 41.03 179 ALA A O 1
ATOM 1341 N N . PRO A 1 180 ? 59.240 42.553 -15.142 1.00 51.00 180 PRO A N 1
ATOM 1342 C CA . PRO A 1 180 ? 59.467 41.568 -14.051 1.00 51.00 180 PRO A CA 1
ATOM 1343 C C . PRO A 1 180 ? 58.695 41.751 -12.697 1.00 51.00 180 PRO A C 1
ATOM 1345 O O . PRO A 1 180 ? 58.595 42.869 -12.217 1.00 51.00 180 PRO A O 1
ATOM 1348 N N . GLY A 1 181 ? 58.286 40.630 -12.053 1.00 41.94 181 GLY A N 1
ATOM 1349 C CA . GLY A 1 181 ? 58.044 40.321 -10.598 1.00 41.94 181 GLY A CA 1
ATOM 1350 C C . GLY A 1 181 ? 57.206 41.243 -9.660 1.00 41.94 181 GLY A C 1
ATOM 1351 O O . GLY A 1 181 ? 57.075 42.422 -9.959 1.00 41.94 181 GLY A O 1
ATOM 1352 N N . PRO A 1 182 ? 56.695 40.790 -8.472 1.00 52.44 182 PRO A N 1
ATOM 1353 C CA . PRO A 1 182 ? 56.893 39.505 -7.766 1.00 52.44 182 PRO A CA 1
ATOM 1354 C C . PRO A 1 182 ? 55.608 38.797 -7.218 1.00 52.44 182 PRO A C 1
ATOM 1356 O O . PRO A 1 182 ? 54.528 39.372 -7.147 1.00 52.44 182 PRO A O 1
ATOM 1359 N N . ALA A 1 183 ? 55.813 37.567 -6.717 1.00 44.19 183 ALA A N 1
ATOM 1360 C CA . ALA A 1 183 ? 54.974 36.744 -5.824 1.00 44.19 183 ALA A CA 1
ATOM 1361 C C . ALA A 1 183 ? 53.731 36.031 -6.408 1.00 44.19 183 ALA A C 1
ATOM 1363 O O . ALA A 1 183 ? 52.629 36.568 -6.494 1.00 44.19 183 ALA A O 1
ATOM 1364 N N . GLU A 1 184 ? 53.918 34.739 -6.691 1.00 50.25 184 GLU A N 1
ATOM 1365 C CA . GLU A 1 184 ? 52.876 33.749 -6.964 1.00 50.25 184 GLU A CA 1
ATOM 1366 C C . GLU A 1 184 ? 51.950 33.576 -5.746 1.00 50.25 184 GLU A C 1
ATOM 1368 O O . GLU A 1 184 ? 52.287 32.912 -4.765 1.00 50.25 184 GLU A O 1
ATOM 1373 N N . ARG A 1 185 ? 50.747 34.154 -5.810 1.00 54.81 185 ARG A N 1
ATOM 1374 C CA . ARG A 1 185 ? 49.581 33.617 -5.098 1.00 54.81 185 ARG A CA 1
ATOM 1375 C C . ARG A 1 185 ? 48.753 32.831 -6.093 1.00 54.81 185 ARG A C 1
ATOM 1377 O O . ARG A 1 185 ? 48.263 33.396 -7.067 1.00 54.81 185 ARG A O 1
ATOM 1384 N N . ASN A 1 186 ? 48.576 31.543 -5.821 1.00 58.81 186 ASN A N 1
ATOM 1385 C CA . ASN A 1 186 ? 47.658 30.704 -6.573 1.00 58.81 186 ASN A CA 1
ATOM 1386 C C . ASN A 1 186 ? 46.232 31.281 -6.455 1.00 58.81 186 ASN A C 1
ATOM 1388 O O . ASN A 1 186 ? 45.694 31.331 -5.347 1.00 58.81 186 ASN A O 1
ATOM 1392 N N . PRO A 1 187 ? 45.583 31.678 -7.566 1.00 58.53 187 PRO A N 1
ATOM 1393 C CA . PRO A 1 187 ? 44.237 32.264 -7.557 1.00 58.53 187 PRO A CA 1
ATOM 1394 C C . PRO A 1 187 ? 43.134 31.272 -7.141 1.00 58.53 187 PRO A C 1
ATOM 1396 O O . PRO A 1 187 ? 41.973 31.648 -7.029 1.00 58.53 187 PRO A O 1
ATOM 1399 N N . PHE A 1 188 ? 43.495 30.013 -6.883 1.00 54.25 188 PHE A N 1
ATOM 1400 C CA . PHE A 1 188 ? 42.597 28.943 -6.450 1.00 54.25 188 PHE A CA 1
ATOM 1401 C C . PHE A 1 188 ? 42.443 28.823 -4.925 1.00 54.25 188 PHE A C 1
ATOM 1403 O O . PHE A 1 188 ? 41.577 28.082 -4.468 1.00 54.25 188 PHE A O 1
ATOM 1410 N N . ASP A 1 189 ? 43.235 29.549 -4.128 1.00 53.91 189 ASP A N 1
ATOM 1411 C CA . ASP A 1 189 ? 43.167 29.454 -2.659 1.00 53.91 189 ASP A CA 1
ATOM 1412 C C . ASP A 1 189 ? 41.995 30.264 -2.061 1.00 53.91 189 ASP A C 1
ATOM 1414 O O . ASP A 1 189 ? 41.539 30.004 -0.953 1.00 53.91 189 ASP A O 1
ATOM 1418 N N . GLY A 1 190 ? 41.438 31.210 -2.828 1.00 53.59 190 GLY A N 1
ATOM 1419 C CA . GLY A 1 190 ? 40.290 32.029 -2.419 1.00 53.59 190 GLY A CA 1
ATOM 1420 C C . GLY A 1 190 ? 38.924 31.339 -2.520 1.00 53.59 190 GLY A C 1
ATOM 1421 O O . GLY A 1 190 ? 37.942 31.899 -2.042 1.00 53.59 190 GLY A O 1
ATOM 1422 N N . LEU A 1 191 ? 38.838 30.148 -3.129 1.00 57.03 191 LEU A N 1
ATOM 1423 C CA . LEU A 1 191 ? 37.572 29.410 -3.265 1.00 57.03 191 LEU A CA 1
ATOM 1424 C C . LEU A 1 191 ? 37.336 28.390 -2.143 1.00 57.03 191 LEU A C 1
ATOM 1426 O O . LEU A 1 191 ? 36.189 28.084 -1.838 1.00 57.03 191 LEU A O 1
ATOM 1430 N N . ARG A 1 192 ? 38.394 27.888 -1.492 1.00 54.31 192 ARG A N 1
ATOM 1431 C CA . ARG A 1 192 ? 38.271 26.810 -0.490 1.00 54.31 192 ARG A CA 1
ATOM 1432 C C . ARG A 1 192 ? 37.755 27.298 0.865 1.00 54.31 192 ARG A C 1
ATOM 1434 O O . ARG A 1 192 ? 37.287 26.498 1.666 1.00 54.31 192 ARG A O 1
ATOM 1441 N N . THR A 1 193 ? 37.820 28.602 1.123 1.00 48.91 193 THR A N 1
ATOM 1442 C CA . THR A 1 193 ? 37.304 29.239 2.345 1.00 48.91 193 THR A CA 1
ATOM 1443 C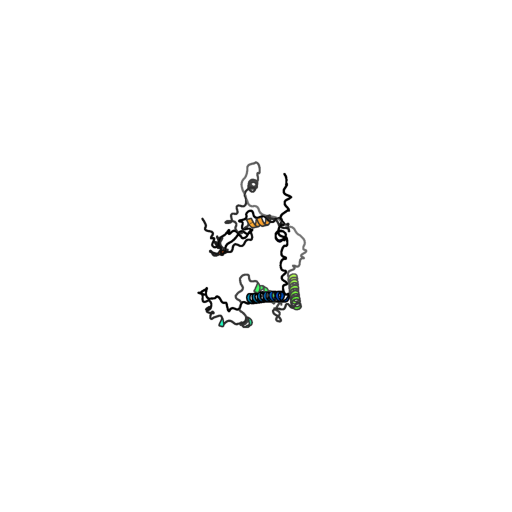 C . THR A 1 193 ? 35.853 29.707 2.227 1.00 48.91 193 THR A C 1
ATOM 1445 O O . THR A 1 193 ? 35.281 30.112 3.235 1.00 48.91 193 THR A O 1
ATOM 1448 N N . ALA A 1 194 ? 35.234 29.621 1.043 1.00 49.53 194 ALA A N 1
ATOM 1449 C CA . ALA A 1 194 ? 33.830 29.991 0.831 1.00 49.53 194 ALA A CA 1
ATOM 1450 C C . ALA A 1 194 ? 32.848 28.803 0.947 1.00 49.53 194 ALA A C 1
ATOM 1452 O O . ALA A 1 194 ? 31.641 29.013 1.020 1.00 49.53 194 ALA A O 1
ATOM 1453 N N . GLU A 1 195 ? 33.344 27.562 0.998 1.00 50.16 195 GLU A N 1
ATOM 1454 C CA . GLU A 1 195 ? 32.521 26.338 0.976 1.00 50.16 195 GLU A CA 1
ATOM 1455 C C . GLU A 1 195 ? 32.186 25.774 2.370 1.00 50.16 195 GLU A C 1
ATOM 1457 O O . GLU A 1 195 ? 31.553 24.727 2.476 1.00 50.16 195 GLU A O 1
ATOM 1462 N N . ALA A 1 196 ? 32.581 26.451 3.452 1.00 48.94 196 ALA A N 1
ATOM 1463 C CA . ALA A 1 196 ? 32.355 25.956 4.813 1.00 48.94 196 ALA A CA 1
ATOM 1464 C C . ALA A 1 196 ? 31.007 26.372 5.441 1.00 48.94 196 ALA A C 1
ATOM 1466 O O . ALA A 1 196 ? 30.715 25.912 6.541 1.00 48.94 196 ALA A O 1
ATOM 1467 N N . ASP A 1 197 ? 30.188 27.210 4.786 1.00 46.62 197 ASP A N 1
ATOM 1468 C CA . ASP A 1 197 ? 29.010 27.821 5.441 1.00 46.62 197 ASP A CA 1
ATOM 1469 C C . ASP A 1 197 ? 27.714 27.864 4.605 1.00 46.62 197 ASP A C 1
ATOM 1471 O O . ASP A 1 197 ? 26.760 28.544 4.970 1.00 46.62 197 ASP A O 1
ATOM 1475 N N . GLN A 1 198 ? 27.615 27.144 3.482 1.00 45.00 198 GLN A N 1
ATOM 1476 C CA . GLN A 1 198 ? 26.379 27.148 2.682 1.00 45.00 198 GLN A CA 1
ATOM 1477 C C . GLN A 1 198 ? 25.802 25.745 2.522 1.00 45.00 198 GLN A C 1
ATOM 1479 O O . GLN A 1 198 ? 26.234 24.945 1.696 1.00 45.00 198 GLN A O 1
ATOM 1484 N N . GLY A 1 199 ? 24.788 25.460 3.340 1.00 48.81 199 GLY A N 1
ATOM 1485 C CA . GLY A 1 199 ? 23.940 24.288 3.195 1.00 48.81 199 GLY A CA 1
ATOM 1486 C C . GLY A 1 199 ? 23.293 24.235 1.809 1.00 48.81 199 GLY A C 1
ATOM 1487 O O . GLY A 1 199 ? 22.625 25.175 1.394 1.00 48.81 199 GLY A O 1
ATOM 1488 N N . LEU A 1 200 ? 23.525 23.113 1.124 1.00 52.47 200 LEU A N 1
ATOM 1489 C CA . LEU A 1 200 ? 22.801 22.518 -0.008 1.00 52.47 200 LEU A CA 1
ATOM 1490 C C . LEU A 1 200 ? 21.694 23.380 -0.653 1.00 52.47 200 LEU A C 1
ATOM 1492 O O . LEU A 1 200 ? 20.503 23.075 -0.562 1.00 52.47 200 LEU A O 1
ATOM 1496 N N . GLY A 1 201 ? 22.096 24.416 -1.388 1.00 54.56 201 GLY A N 1
ATOM 1497 C CA . GLY A 1 201 ? 21.253 25.080 -2.380 1.00 54.56 201 GLY A CA 1
ATOM 1498 C C . GLY A 1 201 ? 21.192 24.242 -3.656 1.00 54.56 201 GLY A C 1
ATOM 1499 O O . GLY A 1 201 ? 21.959 24.467 -4.586 1.00 54.56 201 GLY A O 1
ATOM 1500 N N . LEU A 1 202 ? 20.312 23.239 -3.688 1.00 59.19 202 LEU A N 1
ATOM 1501 C CA . LEU A 1 202 ? 20.092 22.402 -4.870 1.00 59.19 202 LEU A CA 1
ATOM 1502 C C . LEU A 1 202 ? 19.319 23.200 -5.933 1.00 59.19 202 LEU A C 1
ATOM 1504 O O . LEU A 1 202 ? 18.094 23.318 -5.852 1.00 59.19 202 LEU A O 1
ATOM 1508 N N . ASP A 1 203 ? 20.015 23.719 -6.948 1.00 60.28 203 ASP A N 1
ATOM 1509 C CA . ASP A 1 203 ? 19.383 24.206 -8.181 1.00 60.28 203 ASP A CA 1
ATOM 1510 C C . ASP A 1 203 ? 18.859 23.008 -8.989 1.00 60.28 203 ASP A C 1
ATOM 1512 O O . ASP A 1 203 ? 19.496 22.478 -9.902 1.00 60.28 203 ASP A O 1
ATOM 1516 N N . LEU A 1 204 ? 17.678 22.535 -8.589 1.00 57.78 204 LEU A N 1
ATOM 1517 C CA . LEU A 1 204 ? 17.017 21.361 -9.153 1.00 57.78 204 LEU A CA 1
ATOM 1518 C C . LEU A 1 204 ? 16.622 21.554 -10.630 1.00 57.78 204 LEU A C 1
ATOM 1520 O O . LEU A 1 204 ? 16.324 20.574 -11.309 1.00 57.78 204 LEU A O 1
ATOM 1524 N N . ALA A 1 205 ? 16.619 22.797 -11.123 1.00 63.38 205 ALA A N 1
ATOM 1525 C CA . ALA A 1 205 ? 16.311 23.122 -12.510 1.00 63.38 205 ALA A CA 1
ATOM 1526 C C . ALA A 1 205 ? 17.530 22.984 -13.440 1.00 63.38 205 ALA A C 1
ATOM 1528 O O . ALA A 1 205 ? 17.346 22.717 -14.627 1.00 63.38 205 ALA A O 1
ATOM 1529 N N . ASN A 1 206 ? 18.755 23.117 -12.916 1.00 66.00 206 ASN A N 1
ATOM 1530 C CA . ASN A 1 206 ? 19.990 23.080 -13.711 1.00 66.00 206 ASN A CA 1
ATOM 1531 C C . ASN A 1 206 ? 20.852 21.823 -13.505 1.00 66.00 206 ASN A C 1
ATOM 1533 O O . ASN A 1 206 ? 21.817 21.629 -14.248 1.00 66.00 206 ASN A O 1
ATOM 1537 N N . ASP A 1 207 ? 20.516 20.938 -12.560 1.00 69.12 207 ASP A N 1
ATOM 1538 C CA . ASP A 1 207 ? 21.255 19.685 -12.342 1.00 69.12 207 ASP A CA 1
ATOM 1539 C C . ASP A 1 207 ? 20.870 18.607 -13.376 1.00 69.12 207 ASP A C 1
ATOM 1541 O O . ASP A 1 207 ? 20.197 17.609 -13.086 1.00 69.12 207 ASP A O 1
ATOM 1545 N N . GLN A 1 208 ? 21.290 18.823 -14.628 1.00 67.75 208 GLN A N 1
ATOM 1546 C CA . GLN A 1 208 ? 21.180 17.814 -15.677 1.00 67.75 208 GLN A CA 1
ATOM 1547 C C . GLN A 1 208 ? 21.907 16.533 -15.245 1.00 67.75 208 GLN A C 1
ATOM 1549 O O . GLN A 1 208 ? 23.130 16.499 -15.089 1.00 67.75 208 GLN A O 1
ATOM 1554 N N . ASN A 1 209 ? 21.131 15.449 -15.133 1.00 74.19 209 ASN A N 1
ATOM 1555 C CA . ASN A 1 209 ? 21.579 14.103 -14.759 1.00 74.19 209 ASN A CA 1
ATOM 1556 C C . ASN A 1 209 ? 21.990 13.936 -13.280 1.00 74.19 209 ASN A C 1
ATOM 1558 O O . ASN A 1 209 ? 22.691 12.971 -12.950 1.00 74.19 209 ASN A O 1
ATOM 1562 N N . LEU A 1 210 ? 21.522 14.827 -12.393 1.00 79.94 210 LEU A N 1
ATOM 1563 C CA . LEU A 1 210 ? 21.649 14.690 -10.934 1.00 79.94 210 LEU A CA 1
ATOM 1564 C C . LEU A 1 210 ? 23.101 14.442 -10.488 1.00 79.94 210 LEU A C 1
ATOM 1566 O O . LEU A 1 210 ? 23.371 13.593 -9.630 1.00 79.94 210 LEU A O 1
ATOM 1570 N N . GLN A 1 211 ? 24.054 15.117 -11.131 1.00 82.62 211 GLN A N 1
ATOM 1571 C CA . GLN A 1 211 ? 25.483 14.854 -10.955 1.00 82.62 211 GLN A CA 1
ATOM 1572 C C . GLN A 1 211 ? 25.931 15.210 -9.540 1.00 82.62 211 GLN A C 1
ATOM 1574 O O . GLN A 1 211 ? 26.715 14.464 -8.952 1.00 82.62 211 GLN A O 1
ATOM 1579 N N . GLY A 1 212 ? 25.365 16.277 -8.965 1.00 83.94 212 GLY A N 1
ATOM 1580 C CA . GLY A 1 212 ? 25.597 16.643 -7.568 1.00 83.94 212 GLY A CA 1
ATOM 1581 C C . GLY A 1 212 ? 25.214 15.508 -6.620 1.00 83.94 212 GLY A C 1
ATOM 1582 O O . GLY A 1 212 ? 26.025 15.082 -5.803 1.00 83.94 212 GLY A O 1
ATOM 1583 N N . ARG A 1 213 ? 24.037 14.901 -6.823 1.00 83.06 213 ARG A N 1
ATOM 1584 C CA . ARG A 1 213 ? 23.579 13.763 -6.004 1.00 83.06 213 ARG A CA 1
ATOM 1585 C C . ARG A 1 213 ? 24.462 12.531 -6.148 1.00 83.06 213 ARG A C 1
ATOM 1587 O O . ARG A 1 213 ? 24.646 11.806 -5.178 1.00 83.06 213 ARG A O 1
ATOM 1594 N N . LYS A 1 214 ? 24.997 12.271 -7.345 1.00 86.06 214 LYS A N 1
ATOM 1595 C CA . LYS A 1 214 ? 25.932 11.154 -7.558 1.00 86.06 214 LYS A CA 1
ATOM 1596 C C . LYS A 1 214 ? 27.235 11.384 -6.802 1.00 86.06 214 LYS A C 1
ATOM 1598 O O . LYS A 1 214 ? 27.743 10.452 -6.190 1.00 86.06 214 LYS A O 1
ATOM 1603 N N . LEU A 1 215 ? 27.756 12.611 -6.821 1.00 87.81 215 LEU A N 1
ATOM 1604 C CA . LEU A 1 215 ? 28.946 12.964 -6.050 1.00 87.81 215 LEU A CA 1
ATOM 1605 C C . LEU A 1 215 ? 28.690 12.854 -4.545 1.00 87.81 215 LEU A C 1
ATOM 1607 O O . LEU A 1 215 ? 29.533 12.305 -3.843 1.00 87.81 215 LEU A O 1
ATOM 1611 N N . ASP A 1 216 ? 27.534 13.305 -4.062 1.00 87.56 216 ASP A N 1
ATOM 1612 C CA . ASP A 1 216 ? 27.164 13.171 -2.650 1.00 87.56 216 ASP A CA 1
ATOM 1613 C C . ASP A 1 216 ? 26.999 11.703 -2.246 1.00 87.56 216 ASP A C 1
ATOM 1615 O O . ASP A 1 216 ? 27.538 11.287 -1.226 1.00 87.56 216 ASP A O 1
ATOM 1619 N N . PHE A 1 217 ? 26.369 10.881 -3.090 1.00 85.69 217 PHE A N 1
ATOM 1620 C CA . PHE A 1 217 ? 26.250 9.438 -2.870 1.00 85.69 217 PHE A CA 1
ATOM 1621 C C . PHE A 1 217 ? 27.619 8.744 -2.787 1.00 85.69 217 PHE A C 1
ATOM 1623 O O . PHE A 1 217 ? 27.837 7.913 -1.909 1.00 85.69 217 PHE A O 1
ATOM 1630 N N . LEU A 1 218 ? 28.568 9.110 -3.658 1.00 88.00 218 LEU A N 1
ATOM 1631 C CA . LEU A 1 218 ? 29.940 8.590 -3.601 1.00 88.00 218 LEU A CA 1
ATOM 1632 C C . LEU A 1 218 ? 30.691 9.058 -2.345 1.00 88.00 218 LEU A C 1
ATOM 1634 O O . LEU A 1 218 ? 31.543 8.330 -1.837 1.00 88.00 218 LEU A O 1
ATOM 1638 N N . LYS A 1 219 ? 30.388 10.261 -1.846 1.00 86.62 219 LYS A N 1
ATOM 1639 C CA . LYS A 1 219 ? 30.985 10.824 -0.626 1.00 86.62 219 LYS A CA 1
ATOM 1640 C C . LYS A 1 219 ? 30.362 10.284 0.660 1.00 86.62 219 LYS A C 1
ATOM 1642 O O . LYS A 1 219 ? 31.030 10.329 1.688 1.00 86.62 219 LYS A O 1
ATOM 1647 N N . GLN A 1 220 ? 29.123 9.793 0.622 1.00 83.69 220 GLN A N 1
ATOM 1648 C CA . GLN A 1 220 ? 28.382 9.393 1.821 1.00 83.69 220 GLN A CA 1
ATOM 1649 C C . GLN A 1 220 ? 28.990 8.174 2.540 1.00 83.69 220 GLN A C 1
ATOM 1651 O O . GLN A 1 220 ? 28.697 7.958 3.712 1.00 83.69 220 GLN A O 1
ATOM 1656 N N . GLY A 1 221 ? 29.906 7.440 1.896 1.00 76.50 221 GLY A N 1
ATOM 1657 C CA . GLY A 1 221 ? 30.534 6.257 2.482 1.00 76.50 221 GLY A CA 1
ATOM 1658 C C . GLY A 1 221 ? 29.534 5.112 2.665 1.00 76.50 221 GLY A C 1
ATOM 1659 O O . GLY A 1 221 ? 28.320 5.301 2.678 1.00 76.50 221 GLY A O 1
ATOM 1660 N N . VAL A 1 222 ? 30.033 3.882 2.755 1.00 75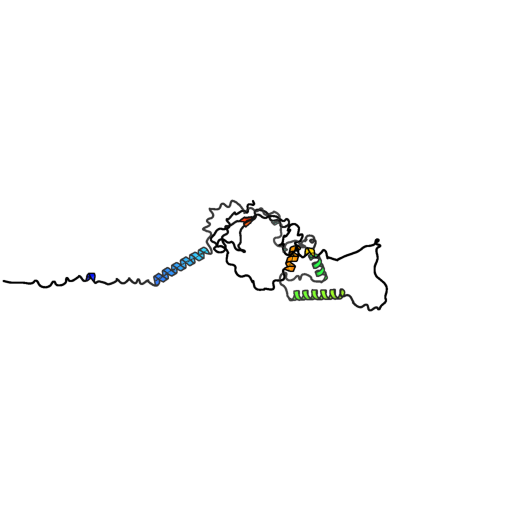.56 222 VAL A N 1
ATOM 1661 C CA . VAL A 1 222 ? 29.178 2.735 3.085 1.00 75.56 222 VAL A CA 1
ATOM 1662 C C . VAL A 1 222 ? 28.971 2.744 4.597 1.00 75.56 222 VAL A C 1
ATOM 1664 O O . VAL A 1 222 ? 29.947 2.726 5.342 1.00 75.56 222 VAL A O 1
ATOM 1667 N N . GLU A 1 223 ? 27.721 2.786 5.061 1.00 73.12 223 GLU A N 1
ATOM 1668 C CA . GLU A 1 223 ? 27.422 2.611 6.484 1.00 73.12 223 GLU A CA 1
ATOM 1669 C C . GLU A 1 223 ? 27.838 1.195 6.918 1.00 73.12 223 GLU A C 1
ATOM 1671 O O . GLU A 1 223 ? 27.210 0.204 6.554 1.00 73.12 223 GLU A O 1
ATOM 1676 N N . GLU A 1 224 ? 28.923 1.089 7.691 1.00 73.75 224 GLU A N 1
ATOM 1677 C CA . GLU A 1 224 ? 29.455 -0.190 8.195 1.00 73.75 224 GLU A CA 1
ATOM 1678 C C . GLU A 1 224 ? 28.646 -0.762 9.375 1.00 73.75 224 GLU A C 1
ATOM 1680 O O . GLU A 1 224 ? 28.909 -1.871 9.846 1.00 73.75 224 GLU A O 1
ATOM 1685 N N . ASN A 1 225 ? 27.659 -0.019 9.881 1.00 76.56 225 ASN A N 1
ATOM 1686 C CA . ASN A 1 225 ? 26.882 -0.437 11.037 1.00 76.56 225 ASN A CA 1
ATOM 1687 C C . ASN A 1 225 ? 25.686 -1.302 10.619 1.00 76.56 225 ASN A C 1
ATOM 1689 O O . ASN A 1 225 ? 24.705 -0.820 10.064 1.00 76.56 225 ASN A O 1
ATOM 1693 N N . ILE A 1 226 ? 25.761 -2.595 10.932 1.00 80.75 226 ILE A N 1
ATOM 1694 C CA . ILE A 1 226 ? 24.699 -3.577 10.655 1.00 80.75 226 ILE A CA 1
ATOM 1695 C C . ILE A 1 226 ? 23.518 -3.419 11.638 1.00 80.75 226 ILE A C 1
ATOM 1697 O O . ILE A 1 226 ? 22.423 -3.924 11.390 1.00 80.75 226 ILE A O 1
ATOM 1701 N N . TYR A 1 227 ? 23.711 -2.707 12.752 1.00 82.94 227 TYR A N 1
ATOM 1702 C CA . TYR A 1 227 ? 22.657 -2.420 13.721 1.00 82.94 227 TYR A CA 1
ATOM 1703 C C . TYR A 1 227 ? 22.138 -0.999 13.539 1.00 82.94 227 TYR A C 1
ATOM 1705 O O . TYR A 1 227 ? 22.920 -0.059 13.441 1.00 82.94 227 TYR A O 1
ATOM 1713 N N . ASN A 1 228 ? 20.813 -0.832 13.564 1.00 82.56 228 ASN A N 1
ATOM 1714 C CA . ASN A 1 228 ? 20.191 0.488 13.565 1.00 82.56 228 ASN A CA 1
ATOM 1715 C C . ASN A 1 228 ? 20.638 1.262 14.827 1.00 82.56 228 ASN A C 1
ATOM 1717 O O . ASN A 1 228 ? 20.265 0.856 15.931 1.00 82.56 228 ASN A O 1
ATOM 1721 N N . PRO A 1 229 ? 21.428 2.349 14.704 1.00 83.12 229 PRO A N 1
ATOM 1722 C CA . PRO A 1 229 ? 21.882 3.125 15.857 1.00 83.12 229 PRO A CA 1
ATOM 1723 C C . PRO A 1 229 ? 20.770 4.010 16.442 1.00 83.12 229 PRO A C 1
ATOM 1725 O O . PRO A 1 229 ? 20.952 4.602 17.506 1.00 83.12 229 PRO A O 1
ATOM 1728 N N . HIS A 1 230 ? 19.630 4.134 15.757 1.00 81.19 230 HIS A N 1
ATOM 1729 C CA . HIS A 1 230 ? 18.518 4.968 16.186 1.00 81.19 230 HIS A CA 1
ATOM 1730 C C . HIS A 1 230 ? 17.633 4.239 17.199 1.00 81.19 230 HIS A C 1
ATOM 1732 O O . HIS A 1 230 ? 17.202 3.104 16.991 1.00 81.19 230 HIS A O 1
ATOM 1738 N N . ALA A 1 231 ? 17.331 4.927 18.299 1.00 81.19 231 ALA A N 1
ATOM 1739 C CA . ALA A 1 231 ? 16.356 4.475 19.278 1.00 81.19 231 ALA A CA 1
ATOM 1740 C C . ALA A 1 231 ? 14.924 4.759 18.800 1.00 81.19 231 ALA A C 1
ATOM 1742 O O . ALA A 1 231 ? 14.687 5.663 17.996 1.00 81.19 231 ALA A O 1
ATOM 1743 N N . LEU A 1 232 ? 13.959 4.004 19.334 1.00 81.00 232 LEU A N 1
ATOM 1744 C CA . LEU A 1 232 ? 12.543 4.313 19.159 1.00 81.00 232 LEU A CA 1
ATOM 1745 C C . LEU A 1 232 ? 12.268 5.703 19.743 1.00 81.00 232 LEU A C 1
ATOM 1747 O O . LEU A 1 232 ? 12.588 5.965 20.901 1.00 81.00 232 LEU A O 1
ATOM 1751 N N . GLN A 1 233 ? 11.712 6.591 18.924 1.00 80.81 233 GLN A N 1
ATOM 1752 C CA . GLN A 1 233 ? 11.432 7.959 19.328 1.00 80.81 233 GLN A CA 1
ATOM 1753 C C . GLN A 1 233 ? 10.007 8.066 19.860 1.00 80.81 233 GLN A C 1
ATOM 1755 O O . GLN A 1 233 ? 9.053 7.681 19.178 1.00 80.81 233 GLN A O 1
ATOM 1760 N N . ASP A 1 234 ? 9.873 8.625 21.060 1.00 80.56 234 ASP A N 1
ATOM 1761 C CA . ASP A 1 234 ? 8.564 8.923 21.621 1.00 80.56 234 ASP A CA 1
ATOM 1762 C C . ASP A 1 234 ? 7.887 10.058 20.827 1.00 80.56 234 ASP A C 1
ATOM 1764 O O . ASP A 1 234 ? 8.553 11.023 20.426 1.00 80.56 234 ASP A O 1
ATOM 1768 N N . PRO A 1 235 ? 6.566 9.974 20.587 1.00 81.88 235 PRO A N 1
ATOM 1769 C CA . PRO A 1 235 ? 5.812 11.035 19.933 1.00 81.88 235 PRO A CA 1
ATOM 1770 C C . PRO A 1 235 ? 5.942 12.364 20.683 1.00 81.88 235 PRO A C 1
ATOM 1772 O O . PRO A 1 235 ? 5.783 12.427 21.901 1.00 81.88 235 PRO A O 1
ATOM 1775 N N . ALA A 1 236 ? 6.172 13.451 19.947 1.00 82.88 236 ALA A N 1
ATOM 1776 C CA . ALA A 1 236 ? 6.300 14.791 20.519 1.00 82.88 236 ALA A CA 1
ATOM 1777 C C . ALA A 1 236 ? 4.956 15.340 21.034 1.00 82.88 236 ALA A C 1
ATOM 1779 O O . ALA A 1 236 ? 4.922 16.263 21.846 1.00 82.88 236 ALA A O 1
ATOM 1780 N N . SER A 1 237 ? 3.840 14.800 20.537 1.00 85.81 237 SER A N 1
ATOM 1781 C CA . SER A 1 237 ? 2.484 15.203 20.904 1.00 85.81 237 SER A CA 1
ATOM 1782 C C . SER A 1 237 ? 1.489 14.062 20.679 1.00 85.81 237 SER A C 1
ATOM 1784 O O . SER A 1 237 ? 1.724 13.175 19.865 1.00 85.81 237 SER A O 1
ATOM 1786 N N . LEU A 1 238 ? 0.340 14.134 21.361 1.00 83.62 238 LEU A N 1
ATOM 1787 C CA . LEU A 1 238 ? -0.817 13.237 21.195 1.00 83.62 238 LEU A CA 1
ATOM 1788 C C . LEU A 1 238 ? -1.606 13.469 19.891 1.00 83.62 238 LEU A C 1
ATOM 1790 O O . LEU A 1 238 ? -2.627 12.824 19.663 1.00 83.62 238 LEU A O 1
ATOM 1794 N N . TYR A 1 239 ? -1.195 14.451 19.090 1.00 89.19 239 TYR A N 1
ATOM 1795 C CA . TYR A 1 239 ? -1.818 14.822 17.821 1.00 89.19 239 TYR A CA 1
ATOM 1796 C C . TYR A 1 239 ? -0.774 14.755 16.710 1.00 89.19 239 TYR A C 1
ATOM 1798 O O . TYR A 1 239 ? -0.445 15.766 16.085 1.00 89.19 239 TYR A O 1
ATOM 1806 N N . GLN A 1 240 ? -0.197 13.576 16.507 1.00 90.81 240 GLN A N 1
ATOM 1807 C CA . GLN A 1 240 ? 0.901 13.374 15.580 1.00 90.81 240 GLN A CA 1
ATOM 1808 C C . GLN A 1 240 ? 0.608 12.225 14.615 1.00 90.81 240 GLN A C 1
ATOM 1810 O O . GLN A 1 240 ? 0.194 11.135 14.995 1.00 90.81 240 GLN A O 1
ATOM 1815 N N . VAL A 1 241 ? 0.880 12.466 13.333 1.00 92.31 241 VAL A N 1
ATOM 1816 C CA . VAL A 1 241 ? 0.988 11.398 12.337 1.00 92.31 241 VAL A CA 1
ATOM 1817 C C . VAL A 1 241 ? 2.466 11.065 12.183 1.00 92.31 241 VAL A C 1
ATOM 1819 O O . VAL A 1 241 ? 3.245 11.888 11.702 1.00 92.31 241 VAL A O 1
ATOM 1822 N N . MET A 1 242 ? 2.873 9.884 12.639 1.00 90.75 242 MET A N 1
ATOM 1823 C CA . MET A 1 242 ? 4.241 9.394 12.484 1.00 90.75 242 MET A CA 1
ATOM 1824 C C . MET A 1 242 ? 4.523 8.927 11.050 1.00 90.75 242 MET A C 1
ATOM 1826 O O . MET A 1 242 ? 3.623 8.512 10.310 1.00 90.75 242 MET A O 1
ATOM 1830 N N . ALA A 1 243 ? 5.801 8.979 10.665 1.00 89.06 243 ALA A N 1
ATOM 1831 C CA . ALA A 1 243 ? 6.270 8.441 9.394 1.00 89.06 243 ALA A CA 1
ATOM 1832 C C . ALA A 1 243 ? 5.929 6.945 9.275 1.00 89.06 243 ALA A C 1
ATOM 1834 O O . ALA A 1 243 ? 5.934 6.215 10.262 1.00 89.06 243 ALA A O 1
ATOM 1835 N N . GLY A 1 244 ? 5.607 6.505 8.058 1.00 89.88 244 GLY A N 1
ATOM 1836 C CA . GLY A 1 244 ? 5.107 5.151 7.791 1.00 89.88 244 GLY A CA 1
ATOM 1837 C C . GLY A 1 244 ? 3.581 5.023 7.830 1.00 89.88 244 GLY A C 1
ATOM 1838 O O . GLY A 1 244 ? 3.046 3.996 7.421 1.00 89.88 244 GLY A O 1
ATOM 1839 N N . THR A 1 245 ? 2.863 6.067 8.248 1.00 90.88 245 THR A N 1
ATOM 1840 C CA . THR A 1 245 ? 1.395 6.079 8.207 1.00 90.88 245 THR A CA 1
ATOM 1841 C C . THR A 1 245 ? 0.882 6.306 6.794 1.00 90.88 245 THR A C 1
ATOM 1843 O O . THR A 1 245 ? 1.339 7.204 6.088 1.00 90.88 245 THR A O 1
ATOM 1846 N N . ILE A 1 246 ? -0.101 5.504 6.393 1.00 93.12 246 ILE A N 1
ATOM 1847 C CA . ILE A 1 246 ? -0.718 5.574 5.070 1.00 93.12 246 ILE A CA 1
ATOM 1848 C C . ILE A 1 246 ? -1.806 6.653 5.074 1.00 93.12 246 ILE A C 1
ATOM 1850 O O . ILE A 1 246 ? -2.714 6.625 5.901 1.00 93.12 246 ILE A O 1
ATOM 1854 N N . ILE A 1 247 ? -1.732 7.584 4.119 1.00 93.88 247 ILE A N 1
ATOM 1855 C CA . ILE A 1 247 ? -2.778 8.580 3.853 1.00 93.88 247 ILE A CA 1
ATOM 1856 C C . ILE A 1 247 ? -3.495 8.157 2.564 1.00 93.88 247 ILE A C 1
ATOM 1858 O O . ILE A 1 247 ? -2.964 8.394 1.475 1.00 93.88 247 ILE A O 1
ATOM 1862 N N . PRO A 1 248 ? -4.668 7.507 2.650 1.00 94.94 248 PRO A N 1
ATOM 1863 C CA . PRO A 1 248 ? -5.379 7.036 1.470 1.00 94.94 248 PRO A CA 1
ATOM 1864 C C . PRO A 1 248 ? -5.921 8.232 0.679 1.00 94.94 248 PRO A C 1
ATOM 1866 O O . PRO A 1 248 ? -6.627 9.093 1.214 1.00 94.94 248 PRO A O 1
ATOM 1869 N N . ALA A 1 249 ? -5.558 8.313 -0.600 1.00 93.88 249 ALA A N 1
ATOM 1870 C CA . ALA A 1 249 ? -5.925 9.422 -1.466 1.00 93.88 249 ALA A CA 1
ATOM 1871 C C . ALA A 1 249 ? -6.109 8.977 -2.922 1.00 93.88 249 ALA A C 1
ATOM 1873 O O . ALA A 1 249 ? -5.438 8.066 -3.401 1.00 93.88 249 ALA A O 1
ATOM 1874 N N . SER A 1 250 ? -6.993 9.673 -3.635 1.00 92.94 250 SER A N 1
ATOM 1875 C CA . SER A 1 250 ? -7.186 9.544 -5.078 1.00 92.94 250 SER A CA 1
ATOM 1876 C C . SER A 1 250 ? -6.578 10.745 -5.782 1.00 92.94 250 SER A C 1
ATOM 1878 O O . SER A 1 250 ? -6.769 11.885 -5.354 1.00 92.94 250 SER A O 1
ATOM 1880 N N . LEU A 1 251 ? -5.879 10.516 -6.888 1.00 92.81 251 LEU A N 1
ATOM 1881 C CA . LEU A 1 251 ? -5.315 11.602 -7.677 1.00 92.81 251 LEU A CA 1
ATOM 1882 C C . LEU A 1 251 ? -6.428 12.401 -8.366 1.00 92.81 251 LEU A C 1
ATOM 1884 O O . LEU A 1 251 ? -7.392 11.837 -8.879 1.00 92.81 251 LEU A O 1
ATOM 1888 N N . VAL A 1 252 ? -6.282 13.725 -8.351 1.00 90.31 252 VAL A N 1
ATOM 1889 C CA . VAL A 1 252 ? -7.146 14.675 -9.070 1.00 90.31 252 VAL A CA 1
ATOM 1890 C C . VAL A 1 252 ? -6.520 15.027 -10.422 1.00 90.31 252 VAL A C 1
ATOM 1892 O O . VAL A 1 252 ? -7.230 15.257 -11.396 1.00 90.31 252 VAL A O 1
ATOM 1895 N N . THR A 1 253 ? -5.187 15.052 -10.488 1.00 89.44 253 THR A N 1
ATOM 1896 C CA . THR A 1 253 ? -4.407 15.298 -11.708 1.00 89.44 253 THR A CA 1
ATOM 1897 C C . THR A 1 253 ? -3.761 14.008 -12.212 1.00 89.44 253 THR A C 1
ATOM 1899 O O . THR A 1 253 ? -3.369 13.165 -11.407 1.00 89.44 253 THR A O 1
ATOM 1902 N N . GLY A 1 254 ? -3.578 13.876 -13.528 1.00 87.56 254 GLY A N 1
ATOM 1903 C CA . GLY A 1 254 ? -2.764 12.798 -14.101 1.00 87.56 254 GLY A CA 1
ATOM 1904 C C . GLY A 1 254 ? -1.291 12.893 -13.681 1.00 87.56 254 GLY A C 1
ATOM 1905 O O . GLY A 1 254 ? -0.812 13.971 -13.325 1.00 87.56 254 GLY A O 1
ATOM 1906 N N . VAL A 1 255 ? -0.578 11.765 -13.727 1.00 90.56 255 VAL A N 1
ATOM 1907 C CA . VAL A 1 255 ? 0.872 11.701 -13.480 1.00 90.56 255 VAL A CA 1
ATOM 1908 C C . VAL A 1 255 ? 1.589 11.575 -14.814 1.00 90.56 255 VAL A C 1
ATOM 1910 O O . VAL A 1 255 ? 1.268 10.690 -15.603 1.00 90.56 255 VAL A O 1
ATOM 1913 N N . ASN A 1 256 ? 2.567 12.446 -15.047 1.00 88.06 256 ASN A N 1
ATOM 1914 C CA . ASN A 1 256 ? 3.521 12.320 -16.139 1.00 88.06 256 ASN A CA 1
ATOM 1915 C C . ASN A 1 256 ? 4.933 12.438 -15.551 1.00 88.06 256 ASN A C 1
ATOM 1917 O O . ASN A 1 256 ? 5.240 13.432 -14.899 1.00 88.06 256 ASN A O 1
ATOM 1921 N N . SER A 1 257 ? 5.756 11.406 -15.738 1.00 91.31 257 SER A N 1
ATOM 1922 C CA . SER A 1 257 ? 7.122 11.345 -15.206 1.00 91.31 257 SER A CA 1
ATOM 1923 C C . SER A 1 257 ? 8.153 12.051 -16.087 1.00 91.31 257 SER A C 1
ATOM 1925 O O . SER A 1 257 ? 9.246 12.337 -15.604 1.00 91.31 257 SER A O 1
ATOM 1927 N N . ASP A 1 258 ? 7.815 12.354 -17.342 1.00 89.12 258 ASP A N 1
ATOM 1928 C CA . ASP A 1 258 ? 8.737 12.971 -18.302 1.00 89.12 258 ASP A CA 1
ATOM 1929 C C . ASP A 1 258 ? 8.893 14.475 -18.071 1.00 89.12 258 ASP A C 1
ATOM 1931 O O . ASP A 1 258 ? 9.929 15.058 -18.393 1.00 89.12 258 ASP A O 1
ATOM 1935 N N . LEU A 1 259 ? 7.864 15.116 -17.506 1.00 88.00 259 LEU A N 1
ATOM 1936 C CA . LEU A 1 259 ? 7.875 16.541 -17.209 1.00 88.00 259 LEU A CA 1
ATOM 1937 C C . LEU A 1 259 ? 7.765 16.766 -15.697 1.00 88.00 259 LEU A C 1
ATOM 1939 O O . LEU A 1 259 ? 6.787 16.321 -15.090 1.00 88.00 259 LEU A O 1
ATOM 1943 N N . PRO A 1 260 ? 8.709 17.497 -15.072 1.00 86.94 260 PRO A N 1
ATOM 1944 C CA . PRO A 1 260 ? 8.568 17.870 -13.676 1.00 86.94 260 PRO A CA 1
ATOM 1945 C C . PRO A 1 260 ? 7.304 18.716 -13.495 1.00 86.94 260 PRO A C 1
ATOM 1947 O O . PRO A 1 260 ? 7.087 19.717 -14.180 1.00 86.94 260 PRO A O 1
ATOM 1950 N N . GLY A 1 261 ? 6.457 18.305 -12.557 1.00 86.81 261 GLY A N 1
ATOM 1951 C CA . GLY A 1 261 ? 5.168 18.934 -12.316 1.00 86.81 261 GLY A CA 1
ATOM 1952 C C . GLY A 1 261 ? 4.619 18.605 -10.935 1.00 86.81 261 GLY A C 1
ATOM 1953 O O . GLY A 1 261 ? 5.066 17.679 -10.260 1.00 86.81 261 GLY A O 1
ATOM 1954 N N . ARG A 1 262 ? 3.638 19.394 -10.493 1.00 88.44 262 ARG A N 1
ATOM 1955 C CA . ARG A 1 262 ? 2.948 19.175 -9.220 1.00 88.44 262 ARG A CA 1
ATOM 1956 C C . ARG A 1 262 ? 1.784 18.210 -9.417 1.00 88.44 262 ARG A C 1
ATOM 1958 O O . ARG A 1 262 ? 0.975 18.402 -10.318 1.00 88.44 262 ARG A O 1
ATOM 1965 N N . VAL A 1 263 ? 1.657 17.244 -8.511 1.00 89.31 263 VAL A N 1
ATOM 1966 C CA . VAL A 1 263 ? 0.511 16.330 -8.447 1.00 89.31 263 VAL A CA 1
ATOM 1967 C C . VAL A 1 263 ? -0.418 16.762 -7.320 1.00 89.31 263 VAL A C 1
ATOM 1969 O O . VAL A 1 263 ? 0.035 17.112 -6.229 1.00 89.31 263 VAL A O 1
ATOM 1972 N N . ILE A 1 264 ? -1.723 16.746 -7.583 1.00 90.56 264 ILE A N 1
ATOM 1973 C CA . ILE A 1 264 ? -2.754 17.032 -6.583 1.00 90.56 264 ILE A CA 1
ATOM 1974 C C . ILE A 1 264 ? -3.577 15.766 -6.374 1.00 90.56 264 ILE A C 1
ATOM 1976 O O . ILE A 1 264 ? -4.054 15.154 -7.330 1.00 90.56 264 ILE A O 1
ATOM 1980 N N . ALA A 1 265 ? -3.768 15.396 -5.111 1.00 91.25 265 ALA A N 1
ATOM 1981 C CA . ALA A 1 265 ? -4.600 14.277 -4.700 1.00 91.25 265 ALA A CA 1
ATOM 1982 C C . ALA A 1 265 ? -5.593 14.716 -3.618 1.00 91.25 265 ALA A C 1
ATOM 1984 O O . ALA A 1 265 ? -5.385 15.709 -2.913 1.00 91.25 265 ALA A O 1
ATOM 1985 N N . GLN A 1 266 ? -6.688 13.975 -3.511 1.00 92.81 266 GLN A N 1
ATOM 1986 C CA . GLN A 1 266 ? -7.741 14.173 -2.531 1.00 92.81 266 GLN A CA 1
ATOM 1987 C C . GLN A 1 266 ? -7.793 12.975 -1.593 1.00 92.81 266 GLN A C 1
ATOM 1989 O O . GLN A 1 266 ? -7.898 11.836 -2.041 1.00 92.81 266 GLN A O 1
ATOM 1994 N N . VAL A 1 267 ? -7.783 13.250 -0.292 1.00 95.12 267 VAL A N 1
ATOM 1995 C CA . VAL A 1 267 ? -7.861 12.216 0.744 1.00 95.12 267 VAL A CA 1
ATOM 1996 C C . VAL A 1 267 ? -9.221 11.511 0.681 1.00 95.12 267 VAL A C 1
ATOM 1998 O O . VAL A 1 267 ? -10.264 12.176 0.669 1.00 95.12 267 VAL A O 1
ATOM 2001 N N . THR A 1 268 ? -9.225 10.180 0.627 1.00 94.31 268 THR A N 1
ATOM 2002 C CA . THR A 1 268 ? -10.447 9.368 0.491 1.00 94.31 268 THR A CA 1
ATOM 2003 C C . THR A 1 268 ? -11.043 8.964 1.834 1.00 94.31 268 THR A C 1
ATOM 2005 O O . THR A 1 268 ? -12.250 8.752 1.902 1.00 94.31 268 THR A O 1
ATOM 2008 N N . GLU A 1 269 ? -10.245 8.926 2.904 1.00 93.69 269 GLU A N 1
ATOM 2009 C CA . GLU A 1 269 ? -10.687 8.506 4.240 1.00 93.69 269 GLU A CA 1
ATOM 2010 C C . GLU A 1 269 ? -10.138 9.411 5.349 1.00 93.69 269 GLU A C 1
ATOM 2012 O O . GLU A 1 269 ? -9.170 10.143 5.174 1.00 93.69 269 GLU A O 1
ATOM 2017 N N . ASN A 1 270 ? -10.775 9.378 6.515 1.00 94.38 270 ASN A N 1
ATOM 2018 C CA . ASN A 1 270 ? -10.321 10.115 7.690 1.00 94.38 270 ASN A CA 1
ATOM 2019 C C . ASN A 1 270 ? -9.012 9.520 8.238 1.00 94.38 270 ASN A C 1
ATOM 2021 O O . ASN A 1 270 ? -8.971 8.330 8.544 1.00 94.38 270 ASN A O 1
ATOM 2025 N N . VAL A 1 271 ? -7.979 10.346 8.431 1.00 93.44 271 VAL A N 1
ATOM 2026 C CA . VAL A 1 271 ? -6.703 9.922 9.032 1.00 93.44 271 VAL A CA 1
ATOM 2027 C C . VAL A 1 271 ? -6.603 10.430 10.465 1.00 93.44 271 VAL A C 1
ATOM 2029 O O . VAL A 1 271 ? -6.749 11.628 10.735 1.00 93.44 271 VAL A O 1
ATOM 2032 N N . TYR A 1 272 ? -6.334 9.503 11.378 1.00 93.75 272 TYR A N 1
ATOM 2033 C CA . TYR A 1 272 ? -6.260 9.750 12.812 1.00 93.75 272 TYR A CA 1
ATOM 2034 C C . TYR A 1 272 ? -4.808 9.793 13.309 1.00 93.75 272 TYR A C 1
ATOM 2036 O O . TYR A 1 272 ? -3.891 9.343 12.623 1.00 93.75 272 TYR A O 1
ATOM 2044 N N . ASP A 1 273 ? -4.611 10.347 14.505 1.00 93.44 273 ASP A N 1
ATOM 2045 C CA . ASP A 1 273 ? -3.352 10.295 15.258 1.00 93.44 273 ASP A CA 1
ATOM 2046 C C . ASP A 1 273 ? -2.806 8.863 15.352 1.00 93.44 273 ASP A C 1
ATOM 2048 O O . ASP A 1 273 ? -3.556 7.923 15.608 1.00 93.44 273 ASP A O 1
ATOM 2052 N N . THR A 1 274 ? -1.502 8.684 15.170 1.00 90.12 274 THR A N 1
ATOM 2053 C CA . THR A 1 274 ? -0.904 7.344 15.049 1.00 90.12 274 THR A CA 1
ATOM 2054 C C . THR A 1 274 ? -0.631 6.687 16.389 1.00 90.12 274 THR A C 1
ATOM 2056 O O . THR A 1 274 ? -0.510 5.468 16.462 1.00 90.12 274 THR A O 1
ATOM 2059 N N . VAL A 1 275 ? -0.532 7.488 17.449 1.00 86.38 275 VAL A N 1
ATOM 2060 C CA . VAL A 1 275 ? -0.240 7.013 18.805 1.00 86.38 275 VAL A CA 1
ATOM 2061 C C . VAL A 1 275 ? -1.487 6.396 19.426 1.00 86.38 275 VAL A C 1
ATOM 2063 O O . VAL A 1 275 ? -1.448 5.309 19.997 1.00 86.38 275 VAL A O 1
ATOM 2066 N N . SER A 1 276 ? -2.606 7.110 19.322 1.00 85.69 276 SER A N 1
ATOM 2067 C CA . SER A 1 276 ? -3.866 6.769 19.976 1.00 85.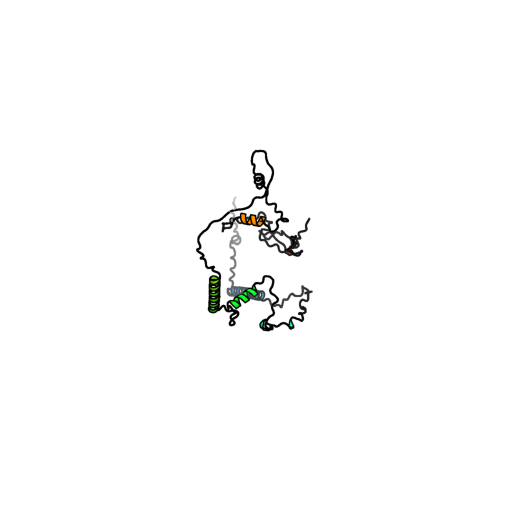69 276 SER A CA 1
ATOM 2068 C C . SER A 1 276 ? -4.945 6.283 19.011 1.00 85.69 276 SER A C 1
ATOM 2070 O O . SER A 1 276 ? -5.853 5.575 19.440 1.00 85.69 276 SER A O 1
ATOM 2072 N N . GLY A 1 277 ? -4.908 6.686 17.737 1.00 90.00 277 GLY A N 1
ATOM 2073 C CA . GLY A 1 277 ? -5.977 6.425 16.767 1.00 90.00 277 GLY A CA 1
ATOM 2074 C C . GLY A 1 277 ? -7.274 7.194 17.037 1.00 90.00 277 GLY A C 1
ATOM 2075 O O . GLY A 1 277 ? -8.287 6.931 16.395 1.00 90.00 277 GLY A O 1
ATOM 2076 N N . ARG A 1 278 ? -7.293 8.116 18.011 1.00 89.06 278 ARG A N 1
ATOM 2077 C CA . ARG A 1 278 ? -8.542 8.714 18.524 1.00 89.06 278 ARG A CA 1
ATOM 2078 C C . ARG A 1 278 ? -8.876 10.066 17.919 1.00 89.06 278 ARG A C 1
ATOM 2080 O O . ARG A 1 278 ? -10.050 10.418 17.821 1.00 89.06 278 ARG A O 1
ATOM 2087 N N . PHE A 1 279 ? -7.864 10.842 17.556 1.00 91.69 279 PHE A N 1
ATOM 2088 C CA . PHE A 1 279 ? -8.046 12.220 17.117 1.00 91.69 279 PHE A CA 1
ATOM 2089 C C . PHE A 1 279 ? -7.965 12.314 15.602 1.00 91.69 279 PHE A C 1
ATOM 2091 O O . PHE A 1 279 ? -6.979 11.884 15.017 1.00 91.69 279 PHE A O 1
ATOM 2098 N N . LEU A 1 280 ? -9.002 12.868 14.972 1.00 92.94 280 LEU A N 1
ATOM 2099 C CA . LEU A 1 280 ? -9.024 13.115 13.532 1.00 92.94 280 LEU A CA 1
ATOM 2100 C C . LEU A 1 280 ? -8.087 14.281 13.207 1.00 92.94 280 LEU A C 1
ATOM 2102 O O . LEU A 1 280 ? -8.363 15.410 13.610 1.00 92.94 280 LEU A O 1
ATOM 2106 N N . LEU A 1 281 ? -7.009 14.007 12.473 1.00 93.56 281 LEU A N 1
ATOM 2107 C CA . LEU A 1 281 ? -6.017 15.020 12.100 1.00 93.56 281 LEU A CA 1
ATOM 2108 C C . LEU A 1 281 ? -6.175 15.466 10.647 1.00 93.56 281 LEU A C 1
ATOM 2110 O O . LEU A 1 281 ? -6.051 16.654 10.354 1.00 93.56 281 LEU A O 1
ATOM 2114 N N . ILE A 1 282 ? -6.501 14.539 9.741 1.00 93.44 282 ILE A N 1
ATOM 2115 C CA . ILE A 1 282 ? -6.732 14.848 8.326 1.00 93.44 282 ILE A CA 1
ATOM 2116 C C . ILE A 1 282 ? -8.136 14.364 7.951 1.00 93.44 282 ILE A C 1
ATOM 2118 O O . ILE A 1 282 ? -8.374 13.155 7.911 1.00 93.44 282 ILE A O 1
ATOM 2122 N N . PRO A 1 283 ? -9.090 15.273 7.688 1.00 93.19 283 PRO A N 1
ATOM 2123 C CA . PRO A 1 283 ? -10.434 14.874 7.308 1.00 93.19 283 PRO A CA 1
ATOM 2124 C C . PRO A 1 283 ? -10.461 14.308 5.887 1.00 93.19 283 PRO A C 1
ATOM 2126 O O . PRO A 1 283 ? -9.722 14.742 4.998 1.00 93.19 283 PRO A O 1
ATOM 2129 N N . GLN A 1 284 ? -11.396 13.393 5.647 1.00 92.19 284 GLN A N 1
ATOM 2130 C CA . GLN A 1 284 ? -11.741 12.960 4.300 1.00 92.19 284 GLN A CA 1
ATOM 2131 C C . GLN A 1 284 ? -12.067 14.168 3.413 1.00 92.19 284 GLN A C 1
ATOM 2133 O O . GLN A 1 284 ? -12.636 15.170 3.860 1.00 92.19 284 GLN A O 1
ATOM 2138 N N . ARG A 1 285 ? -11.742 14.064 2.125 1.00 88.44 285 ARG A N 1
ATOM 2139 C CA . ARG A 1 285 ? -11.885 15.149 1.144 1.00 88.44 285 ARG A CA 1
ATOM 2140 C C . ARG A 1 285 ? -11.064 16.404 1.465 1.00 88.44 285 ARG A C 1
ATOM 2142 O O . ARG A 1 285 ? -11.311 17.454 0.862 1.00 88.44 285 ARG A O 1
ATOM 2149 N N . ALA A 1 286 ? -10.076 16.318 2.360 1.00 83.44 286 ALA A N 1
ATOM 2150 C CA . ALA A 1 286 ? -9.059 17.352 2.468 1.00 83.44 286 ALA A CA 1
ATOM 2151 C C . ALA A 1 286 ? -8.372 17.498 1.103 1.00 83.44 286 ALA A C 1
ATOM 2153 O O . ALA A 1 286 ? -7.817 16.545 0.554 1.00 83.44 286 ALA A O 1
ATOM 2154 N N . ARG A 1 287 ? -8.471 18.700 0.535 1.00 75.19 287 ARG A N 1
ATOM 2155 C CA . ARG A 1 287 ? -7.771 19.094 -0.686 1.00 75.19 287 ARG A CA 1
ATOM 2156 C C . ARG A 1 287 ? -6.684 20.081 -0.305 1.00 75.19 287 ARG A C 1
ATOM 2158 O O . ARG A 1 287 ? -6.948 21.030 0.436 1.00 75.19 287 ARG A O 1
ATOM 2165 N N . HIS A 1 288 ? -5.489 19.902 -0.847 1.00 64.19 288 HIS A N 1
ATOM 2166 C CA . HIS A 1 288 ? -4.468 20.934 -0.774 1.00 64.19 288 HIS A CA 1
ATOM 2167 C C . HIS A 1 288 ? -4.871 22.078 -1.720 1.00 64.19 288 HIS A C 1
ATOM 2169 O O . HIS A 1 288 ? -4.623 22.041 -2.923 1.00 64.19 288 HIS A O 1
ATOM 2175 N N . ARG A 1 289 ? -5.591 23.072 -1.188 1.00 53.03 289 ARG A N 1
ATOM 2176 C CA . ARG A 1 289 ? -5.887 24.325 -1.892 1.00 53.03 289 ARG A CA 1
ATOM 2177 C C . ARG A 1 289 ? -4.681 25.246 -1.702 1.00 53.03 289 ARG A C 1
ATOM 2179 O O . ARG A 1 289 ? -4.414 25.640 -0.574 1.00 53.03 289 ARG A O 1
ATOM 2186 N N . ASN A 1 290 ? -3.944 25.525 -2.7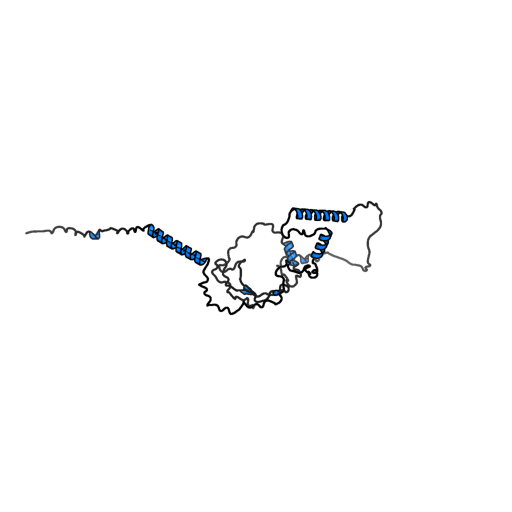77 1.00 44.38 290 ASN A N 1
ATOM 2187 C CA . ASN A 1 290 ? -2.868 26.520 -2.756 1.00 44.38 290 ASN A CA 1
ATOM 2188 C C . ASN A 1 290 ? -3.443 27.913 -2.445 1.00 44.38 290 ASN A C 1
ATOM 2190 O O . ASN A 1 290 ? -4.529 28.247 -2.931 1.00 44.38 290 ASN A O 1
ATOM 2194 N N . LEU A 1 291 ? -2.707 28.670 -1.629 1.00 35.81 291 LEU A N 1
ATOM 2195 C CA . LEU A 1 291 ? -2.623 30.130 -1.685 1.00 35.81 291 LEU A CA 1
ATOM 2196 C C . LEU A 1 291 ? -1.499 30.489 -2.662 1.00 35.81 291 LEU A C 1
ATOM 2198 O O . LEU A 1 291 ? -0.519 29.709 -2.701 1.00 35.81 291 LEU A O 1
#

InterPro domains:
  IPR005498 Type IV secretion system, VirB10/TraB/TrbI [PF03743] (241-287)
  IPR042217 Type IV secretion system, VirB10/TrbI [G3DSA:2.40.128.260] (239-288)